Protein AF-A0A534QED9-F1 (afdb_monomer_lite)

Sequence (321 aa):
MNHVGSAFDDAFYSHPDKDLRQVLGLPVTDPWSRTYCGNGALAACRATLWHAMDQAAADLEAEFGDPSVANWKRVPADDEIQHSAVGVTTVPAIDWINRPTFQQVVQIPAVDHYKCYKAVGTSGFTRRPATLVDQFGTTFSIVVKPDALCNAVDKNGEGIGDPTAHLECYVITQASSKLRQPAAISNQFGTATSLVMGPRRLCVPSQRDGVPSALNLDHYLCHREARPTPRFLRRAVTLADDYESKTTLVLRPDSLCAPVNEDGGGIKDPTTHLQCYRIRQVGGQTRFAPRSATTTNLFGSGSLAVRAPRTLCVPSTKTLP

pLDDT: mean 90.89, std 11.16, range [36.75, 98.69]

Secondary structure (DSSP, 8-state):
-----GGGTSGGGHHHHHHHHHHTT---SS--SS--GGGG-HHHHHHHHHHHHHHHHHHHHHHHT-S-GGG----GGGT-BPPPPSSS-----B----S-S-------PPPPPEEEEEEEEEES---EEEEEEETTEEEEEEEEEEEEEEEE-EESS---S-TT-EEEEEEEE-S----EEEEEEEETTEEEEEEEEEEEEEEEE-EETTB--SS-PPEEEEEEE---BSPPPPEEEEEE-SS-EEEEEEEEEEEEEEEEEETT---S-SS-EEEEEEEEEPTTSPPPPPEEEEEEETTEEEEEEEEEEEEEEEEEEEE--

Structure (mmCIF, N/CA/C/O backbone):
data_AF-A0A534QED9-F1
#
_entry.id   AF-A0A534QED9-F1
#
loop_
_atom_site.group_PDB
_atom_site.id
_atom_site.type_symbol
_atom_site.label_atom_id
_atom_site.label_alt_id
_atom_site.label_comp_id
_atom_site.label_asym_id
_atom_site.label_entity_id
_atom_site.label_seq_id
_atom_site.pdbx_PDB_ins_code
_atom_site.Cartn_x
_atom_site.Cartn_y
_atom_site.Cartn_z
_atom_site.occupancy
_atom_site.B_iso_or_equiv
_atom_site.auth_seq_id
_atom_site.auth_comp_id
_atom_site.auth_asym_id
_atom_site.auth_atom_id
_atom_site.pdbx_PDB_model_num
ATOM 1 N N . MET A 1 1 ? -9.829 8.116 27.999 1.00 38.91 1 MET A N 1
ATOM 2 C CA . MET A 1 1 ? -11.132 8.720 27.659 1.00 38.91 1 MET A CA 1
ATOM 3 C C . MET A 1 1 ? -11.986 7.601 27.107 1.00 38.91 1 MET A C 1
ATOM 5 O O . MET A 1 1 ? -11.718 7.140 26.006 1.00 38.91 1 MET A O 1
ATOM 9 N N . ASN A 1 2 ? -12.884 7.060 27.927 1.00 36.75 2 ASN A N 1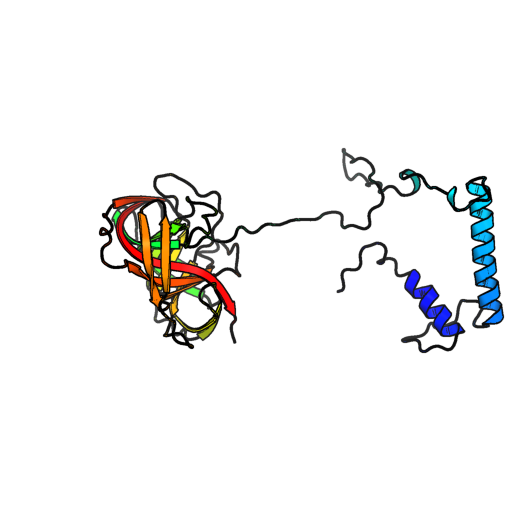
ATOM 10 C CA . ASN A 1 2 ? -13.761 5.976 27.501 1.00 36.75 2 ASN A CA 1
ATOM 11 C C . ASN A 1 2 ? -14.920 6.600 26.731 1.00 36.75 2 ASN A 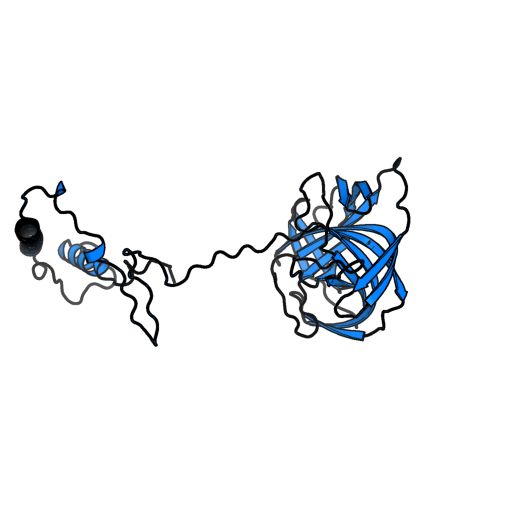C 1
ATOM 13 O O . ASN A 1 2 ? -15.609 7.458 27.270 1.00 36.75 2 ASN A O 1
ATOM 17 N N . HIS A 1 3 ? -15.093 6.189 25.476 1.00 41.91 3 HIS A N 1
ATOM 18 C CA . HIS A 1 3 ? -16.276 6.505 24.688 1.00 41.91 3 HIS A CA 1
ATOM 19 C C . HIS A 1 3 ? -17.481 5.806 25.320 1.00 41.91 3 HIS A C 1
ATOM 21 O O . HIS A 1 3 ? -17.732 4.631 25.061 1.00 41.91 3 HIS A O 1
ATOM 27 N N . VAL A 1 4 ? -18.204 6.524 26.171 1.00 45.66 4 VAL A N 1
ATOM 28 C CA . VAL A 1 4 ? -19.574 6.179 26.543 1.00 45.66 4 VAL A CA 1
ATOM 29 C C . VAL A 1 4 ? -20.469 7.073 25.677 1.00 45.66 4 VAL A C 1
ATOM 31 O O . VAL A 1 4 ? -20.122 8.224 25.437 1.00 45.66 4 VAL A O 1
ATOM 34 N N . GLY A 1 5 ? -21.531 6.532 25.076 1.00 45.28 5 GLY A N 1
ATOM 35 C CA . GLY A 1 5 ? -22.407 7.327 24.202 1.00 45.28 5 GLY A CA 1
ATOM 36 C C . GLY A 1 5 ? -23.116 8.442 24.979 1.00 45.28 5 GLY A C 1
ATOM 37 O O . GLY A 1 5 ? -23.430 8.237 26.147 1.00 45.28 5 GLY A O 1
ATOM 38 N N . SER A 1 6 ? -23.426 9.559 24.314 1.00 51.47 6 SER A N 1
ATOM 39 C CA . SER A 1 6 ? -24.071 10.781 24.835 1.00 51.47 6 SER A CA 1
ATOM 40 C C . SER A 1 6 ? -25.189 10.601 25.875 1.00 51.47 6 SER A C 1
ATOM 42 O O . SER A 1 6 ? -25.260 11.391 26.811 1.00 51.47 6 SER A O 1
ATOM 44 N N . ALA A 1 7 ? -26.001 9.539 25.819 1.00 49.00 7 ALA A N 1
ATOM 45 C CA . ALA A 1 7 ? -26.990 9.238 26.872 1.00 49.00 7 ALA A CA 1
ATOM 46 C C . ALA A 1 7 ? -26.387 8.939 28.268 1.00 49.00 7 ALA A C 1
ATOM 48 O O . ALA A 1 7 ? -27.128 8.792 29.238 1.00 49.00 7 ALA A O 1
ATOM 49 N N . PHE A 1 8 ? -25.061 8.828 28.374 1.00 49.31 8 PHE A N 1
ATOM 50 C CA . PHE A 1 8 ? -24.309 8.686 29.622 1.00 49.31 8 PHE A CA 1
ATOM 51 C C . PHE A 1 8 ? -23.398 9.889 29.923 1.00 49.31 8 PHE A C 1
ATOM 53 O O . PHE A 1 8 ? -22.707 9.868 30.942 1.00 49.31 8 PHE A O 1
ATOM 60 N N . ASP A 1 9 ? -23.377 10.914 29.061 1.00 49.19 9 ASP A N 1
ATOM 61 C CA . ASP A 1 9 ? -22.581 12.130 29.283 1.00 49.19 9 ASP A CA 1
ATOM 62 C C . ASP A 1 9 ? -23.222 13.024 30.352 1.00 49.19 9 ASP A C 1
ATOM 64 O O . ASP A 1 9 ? -22.512 13.616 31.169 1.00 49.19 9 ASP A O 1
ATOM 68 N N . ASP A 1 10 ? -24.557 13.042 30.432 1.00 53.78 10 ASP A N 1
ATOM 69 C CA . ASP A 1 10 ? -25.239 13.549 31.616 1.00 53.78 10 ASP A CA 1
ATOM 70 C C . ASP A 1 10 ? -25.112 12.506 32.722 1.00 53.78 10 ASP A C 1
ATOM 72 O O . ASP A 1 10 ? -25.867 11.538 32.832 1.00 53.78 10 ASP A O 1
ATOM 76 N N . ALA A 1 11 ? -24.098 12.721 33.557 1.00 55.78 11 ALA A N 1
ATOM 77 C CA . ALA A 1 11 ? -23.665 11.892 34.674 1.00 55.78 11 ALA A CA 1
ATOM 78 C C . ALA A 1 11 ? -24.747 11.621 35.743 1.00 55.78 11 ALA A C 1
ATOM 80 O O . ALA A 1 11 ? -24.426 11.117 36.824 1.00 55.78 11 ALA A O 1
ATOM 81 N N . PHE A 1 12 ? -26.017 11.947 35.494 1.00 62.41 12 PHE A N 1
ATOM 82 C CA . PHE A 1 12 ? -27.088 11.937 36.475 1.00 62.41 12 PHE A CA 1
ATOM 83 C C . PHE A 1 12 ? -27.229 10.578 37.155 1.00 62.41 12 PHE A C 1
ATOM 85 O O . PHE A 1 12 ? -27.196 10.554 38.373 1.00 62.41 12 PHE A O 1
ATOM 92 N N . TYR A 1 13 ? -27.222 9.449 36.437 1.00 69.56 13 TYR A N 1
ATOM 93 C CA . TYR A 1 13 ? -27.389 8.108 37.034 1.00 69.56 13 TYR A CA 1
ATOM 94 C C . TYR A 1 13 ? -26.341 7.740 38.094 1.00 69.56 13 TYR A C 1
ATOM 96 O O . TYR A 1 13 ? -26.637 7.010 39.041 1.00 69.56 13 TYR A O 1
ATOM 104 N N . SER A 1 14 ? -25.123 8.275 37.972 1.00 76.94 14 SER A N 1
ATOM 105 C CA . SER A 1 14 ? -24.065 8.045 38.960 1.00 76.94 14 SER A CA 1
ATOM 106 C C . SER A 1 14 ? -24.331 8.753 40.297 1.00 76.94 14 SER A C 1
ATOM 108 O O . SER A 1 14 ? -23.818 8.321 41.330 1.00 76.94 14 SER A O 1
ATOM 110 N N . HIS A 1 15 ? -25.159 9.806 40.305 1.00 84.94 15 HIS A N 1
ATOM 111 C CA . HIS A 1 15 ? -25.457 10.586 41.505 1.00 84.94 15 HIS A CA 1
ATOM 112 C C . HIS A 1 15 ? -26.405 9.841 42.461 1.00 84.94 15 HIS A C 1
ATOM 114 O O . HIS A 1 15 ? -26.013 9.685 43.622 1.00 84.94 15 HIS A O 1
ATOM 120 N N . PRO A 1 16 ? -27.574 9.311 42.022 1.00 88.38 16 PRO A N 1
ATOM 121 C CA . PRO A 1 16 ? -28.420 8.462 42.852 1.00 88.38 16 PRO A CA 1
ATOM 122 C C . PRO A 1 16 ? -27.699 7.212 43.340 1.00 88.38 16 PRO A C 1
ATOM 124 O O . PRO A 1 16 ? -27.775 6.918 44.523 1.00 88.38 16 PRO A O 1
ATOM 127 N N . ASP A 1 17 ? -26.953 6.501 42.487 1.00 89.06 17 ASP A N 1
ATOM 128 C CA . ASP A 1 17 ? -26.219 5.299 42.916 1.00 89.06 17 ASP A CA 1
ATOM 129 C C . ASP A 1 17 ? -25.256 5.606 44.074 1.00 89.06 17 ASP A C 1
ATOM 131 O O . ASP A 1 17 ? -25.267 4.940 45.112 1.00 89.06 17 ASP A O 1
ATOM 135 N N . LYS A 1 18 ? -24.449 6.659 43.921 1.00 90.88 18 LYS A N 1
ATOM 136 C CA . LYS A 1 18 ? -23.482 7.073 44.936 1.00 90.88 18 LYS A CA 1
ATOM 137 C C . LYS A 1 18 ? -24.156 7.496 46.240 1.00 90.88 18 LYS A C 1
ATOM 139 O O . LYS A 1 18 ? -23.695 7.115 47.315 1.00 90.88 18 LYS A O 1
ATOM 144 N N . ASP A 1 19 ? -25.245 8.253 46.148 1.00 93.12 19 ASP A N 1
ATOM 145 C CA . ASP A 1 19 ? -26.001 8.711 47.313 1.00 93.12 19 ASP A CA 1
ATOM 146 C C . ASP A 1 19 ? -26.711 7.555 48.040 1.00 93.12 19 ASP A C 1
ATOM 148 O O . ASP A 1 19 ? -26.635 7.447 49.263 1.00 93.12 19 ASP A O 1
ATOM 152 N N . LEU A 1 20 ? -27.304 6.615 47.299 1.00 94.00 20 LEU A N 1
ATOM 153 C CA . LEU A 1 20 ? -27.930 5.418 47.861 1.00 94.00 20 LEU A CA 1
ATOM 154 C C . LEU A 1 20 ? -26.907 4.519 48.553 1.00 94.00 20 LEU A C 1
ATOM 156 O O . LEU A 1 20 ? -27.160 4.047 49.662 1.00 94.00 20 LEU A O 1
ATOM 160 N N . ARG A 1 21 ? -25.724 4.324 47.958 1.00 94.50 21 ARG A N 1
ATOM 161 C CA . ARG A 1 21 ? -24.619 3.612 48.617 1.00 94.50 21 ARG A CA 1
ATOM 162 C C . ARG A 1 21 ? -24.199 4.297 49.917 1.00 94.50 21 ARG A C 1
ATOM 164 O O . ARG A 1 21 ? -23.966 3.603 50.905 1.00 94.50 21 ARG A O 1
ATOM 171 N N . GLN A 1 22 ? -24.173 5.630 49.942 1.00 94.12 22 GLN A N 1
ATOM 172 C CA . GLN A 1 22 ? -23.862 6.411 51.140 1.00 94.12 22 GLN A CA 1
ATOM 173 C C . GLN A 1 22 ? -24.930 6.242 52.240 1.00 94.12 22 GLN A C 1
ATOM 175 O O . GLN A 1 22 ? -24.564 6.033 53.395 1.00 94.12 22 GLN A O 1
ATOM 180 N N . VAL A 1 23 ? -26.231 6.238 51.907 1.00 96.25 23 VAL A N 1
ATOM 181 C CA . VAL A 1 23 ? -27.318 5.931 52.870 1.00 96.25 23 VAL A CA 1
ATOM 182 C C . VAL A 1 23 ? -27.240 4.489 53.386 1.00 96.25 23 VAL A C 1
ATOM 184 O O . VAL A 1 23 ? -27.531 4.225 54.551 1.00 96.25 23 VAL A O 1
ATOM 187 N N . LEU A 1 24 ? -26.860 3.542 52.526 1.00 95.81 24 LEU A N 1
ATOM 188 C CA . LEU A 1 24 ? -26.755 2.119 52.861 1.00 95.81 24 LEU A CA 1
ATOM 189 C C . LEU A 1 24 ? -25.493 1.773 53.670 1.00 95.81 24 LEU A C 1
ATOM 191 O O . LEU A 1 24 ? -25.332 0.621 54.071 1.00 95.81 24 LEU A O 1
ATOM 195 N N . GLY A 1 25 ? -24.597 2.738 53.903 1.00 93.00 25 GLY A N 1
ATOM 196 C CA . GLY A 1 25 ? -23.322 2.507 54.588 1.00 93.00 25 GLY A CA 1
ATOM 197 C C . GLY A 1 25 ? -22.339 1.659 53.776 1.00 93.00 25 GLY A C 1
ATOM 198 O O . GLY A 1 25 ? -21.435 1.045 54.340 1.00 93.00 25 GLY A O 1
ATOM 199 N N . LEU A 1 26 ? -22.520 1.595 52.456 1.00 95.38 26 LEU A N 1
ATOM 200 C CA . LEU A 1 26 ? -21.611 0.893 51.559 1.00 95.38 26 LEU A CA 1
ATOM 201 C C . LEU A 1 26 ? -20.356 1.745 51.295 1.00 95.38 26 LEU A C 1
ATOM 203 O O . LEU A 1 26 ? -20.413 2.973 51.385 1.00 95.38 26 LEU A O 1
ATOM 207 N N . PRO A 1 27 ? -19.214 1.132 50.930 1.00 93.19 27 PRO A N 1
ATOM 208 C CA . PRO A 1 27 ? -18.021 1.880 50.547 1.00 93.19 27 PRO A CA 1
ATOM 209 C C . PRO A 1 27 ? -18.269 2.800 49.339 1.00 93.19 27 PRO A C 1
ATOM 211 O O . PRO A 1 27 ? -18.763 2.369 48.291 1.00 93.19 27 PRO A O 1
ATOM 214 N N . VAL A 1 28 ? -17.882 4.071 49.471 1.00 91.88 28 VAL A N 1
ATOM 215 C CA . VAL A 1 28 ? -18.006 5.095 48.425 1.00 91.88 28 VAL A CA 1
ATOM 216 C C . VAL A 1 28 ? -16.702 5.884 48.319 1.00 91.88 28 VAL A C 1
ATOM 218 O O . VAL A 1 28 ? -16.259 6.495 49.287 1.00 91.88 28 VAL A O 1
ATOM 221 N N . THR A 1 29 ? -16.097 5.896 47.132 1.00 90.38 29 THR A N 1
ATOM 222 C CA . THR A 1 29 ? -14.963 6.775 46.813 1.00 90.38 29 THR A CA 1
ATOM 223 C C . THR A 1 29 ? -15.446 8.219 46.659 1.00 90.38 29 THR A C 1
ATOM 225 O O . THR A 1 29 ? -16.444 8.465 45.973 1.00 90.38 29 THR A O 1
ATOM 228 N N . ASP A 1 30 ? -14.735 9.155 47.293 1.00 89.75 30 ASP A N 1
ATOM 229 C CA . ASP A 1 30 ? -15.036 10.594 47.320 1.00 89.75 30 ASP A CA 1
ATOM 230 C C . ASP A 1 30 ? -16.503 10.894 47.682 1.00 89.75 30 ASP A C 1
ATOM 232 O O . ASP A 1 30 ? -17.233 11.418 46.841 1.00 89.75 30 ASP A O 1
ATOM 236 N N . PRO A 1 31 ? -16.989 10.514 48.879 1.00 89.62 31 PRO A N 1
ATOM 237 C CA . PRO A 1 31 ? -18.403 10.627 49.240 1.00 89.62 31 PRO A CA 1
ATOM 238 C C . PRO A 1 31 ? -18.931 12.058 49.095 1.00 89.62 31 PRO A C 1
ATOM 240 O O . PRO A 1 31 ? -18.183 13.036 49.164 1.00 89.62 31 PRO A O 1
ATOM 243 N N . TRP A 1 32 ? -20.243 12.187 48.905 1.00 89.62 32 TRP A N 1
ATOM 244 C CA . TRP A 1 32 ? -20.872 13.501 48.854 1.00 89.62 32 TRP A CA 1
ATOM 245 C C . TRP A 1 32 ? -20.723 14.212 50.200 1.00 89.62 32 TRP A C 1
ATOM 247 O O . TRP A 1 32 ? -20.812 13.587 51.258 1.00 89.62 32 TRP A O 1
ATOM 257 N N . SER A 1 33 ? -20.576 15.541 50.166 1.00 92.31 33 SER A N 1
ATOM 258 C CA . SER A 1 33 ? -20.491 16.376 51.377 1.00 92.31 33 SER A CA 1
ATOM 259 C C . SER A 1 33 ? -21.727 16.271 52.278 1.00 92.31 33 SER A C 1
ATOM 261 O O . SER A 1 33 ? -21.663 16.611 53.457 1.00 92.31 33 SER A O 1
ATOM 263 N N . ARG A 1 34 ? -22.846 15.789 51.729 1.00 92.06 34 ARG A N 1
ATOM 264 C CA . ARG A 1 34 ? -24.062 15.419 52.449 1.00 92.06 34 ARG A CA 1
ATOM 265 C C . ARG A 1 34 ? -24.724 14.227 51.773 1.00 92.06 34 ARG A C 1
ATOM 267 O O . ARG A 1 34 ? -24.594 14.065 50.563 1.00 92.06 34 ARG A O 1
ATOM 274 N N . THR A 1 35 ? -25.483 13.462 52.543 1.00 93.12 35 THR A N 1
ATOM 275 C CA . THR A 1 35 ? -26.375 12.435 52.003 1.00 93.12 35 THR A CA 1
ATOM 276 C C . THR A 1 35 ? -27.726 13.069 51.675 1.00 93.12 35 THR A C 1
ATOM 278 O O . THR A 1 35 ? -28.339 13.691 52.544 1.00 93.12 35 THR A O 1
ATOM 281 N N . TYR A 1 36 ? -28.175 12.958 50.429 1.00 93.00 36 TYR A N 1
ATOM 282 C CA . TYR A 1 36 ? -29.351 13.656 49.907 1.00 93.00 36 TYR A CA 1
ATOM 283 C C . TYR A 1 36 ? -30.641 12.865 50.144 1.00 93.00 36 TYR A C 1
ATOM 285 O O . TYR A 1 36 ? -31.636 13.427 50.603 1.00 93.00 36 TYR A O 1
ATOM 293 N N . CYS A 1 37 ? -30.641 11.560 49.887 1.00 94.31 37 CYS A N 1
ATOM 294 C CA . CYS A 1 37 ? -31.822 10.727 50.033 1.00 94.31 37 CYS A CA 1
ATOM 295 C C . CYS A 1 37 ? -32.208 10.594 51.510 1.00 94.31 37 CYS A C 1
ATOM 297 O O . CYS A 1 37 ? -31.420 10.148 52.349 1.00 94.31 37 CYS A O 1
ATOM 299 N N . GLY A 1 38 ? -33.428 11.029 51.844 1.00 94.06 38 GLY A N 1
ATOM 300 C CA . GLY A 1 38 ? -33.952 11.003 53.211 1.00 94.06 3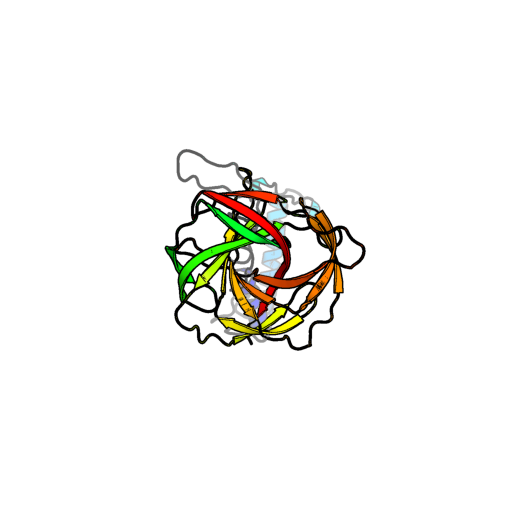8 GLY A CA 1
ATOM 301 C C . GLY A 1 38 ? -33.073 11.709 54.249 1.00 94.06 38 GLY A C 1
ATOM 302 O O . GLY A 1 38 ? -33.121 11.329 55.417 1.00 94.06 38 GLY A O 1
ATOM 303 N N . ASN A 1 39 ? -32.228 12.670 53.841 1.00 93.31 39 ASN A N 1
ATOM 304 C CA . ASN A 1 39 ? -31.203 13.301 54.687 1.00 93.31 39 ASN A CA 1
ATOM 305 C C . ASN A 1 39 ? -30.281 12.288 55.403 1.00 93.31 39 ASN A C 1
ATOM 307 O O . ASN A 1 39 ? -29.872 12.502 56.544 1.00 93.31 39 ASN A O 1
ATOM 311 N N . GLY A 1 40 ? -29.985 11.154 54.759 1.00 93.50 40 GLY A N 1
ATOM 312 C CA . GLY A 1 40 ? -29.148 10.089 55.318 1.00 93.50 40 GLY A CA 1
ATOM 313 C C . GLY A 1 40 ? -29.879 9.075 56.199 1.00 93.50 40 GLY A C 1
ATOM 314 O O . GLY A 1 40 ? -29.283 8.070 56.581 1.00 93.50 40 GLY A O 1
ATOM 315 N N . ALA A 1 41 ? -31.167 9.269 56.495 1.00 96.19 41 ALA A N 1
ATOM 316 C CA . ALA A 1 41 ? -31.957 8.281 57.219 1.00 96.19 41 ALA A CA 1
ATOM 317 C C . ALA A 1 41 ? -32.513 7.225 56.251 1.00 96.19 41 ALA A C 1
ATOM 319 O O . ALA A 1 41 ? -33.374 7.523 55.425 1.00 96.19 41 ALA A O 1
ATOM 320 N N . LEU A 1 42 ? -32.077 5.967 56.387 1.00 95.88 42 LEU A N 1
ATOM 321 C CA . LEU A 1 42 ? -32.472 4.871 55.487 1.00 95.88 42 LEU A CA 1
ATOM 322 C C . LEU A 1 42 ? -33.994 4.695 55.369 1.00 95.88 42 LEU A C 1
ATOM 324 O O . LEU A 1 42 ? -34.511 4.496 54.271 1.00 95.88 42 LEU A O 1
ATOM 328 N N . ALA A 1 43 ? -34.719 4.787 56.487 1.00 96.75 43 ALA A N 1
ATOM 329 C CA . ALA A 1 43 ? -36.176 4.672 56.488 1.00 96.75 43 ALA A CA 1
ATOM 330 C C . ALA A 1 43 ? -36.845 5.820 55.714 1.00 96.75 43 ALA A C 1
ATOM 332 O O . ALA A 1 43 ? -37.748 5.574 54.916 1.00 96.75 43 ALA A O 1
ATOM 333 N N . ALA A 1 44 ? -36.361 7.053 55.898 1.00 96.69 44 ALA A N 1
ATOM 334 C CA . ALA A 1 44 ? -36.857 8.214 55.167 1.00 96.69 44 ALA A CA 1
ATOM 335 C C . ALA A 1 44 ? -36.505 8.122 53.677 1.00 96.69 44 ALA A C 1
ATOM 337 O O . ALA A 1 44 ? -37.369 8.340 52.841 1.00 96.69 44 ALA A O 1
ATOM 338 N N . CYS A 1 45 ? -35.278 7.711 53.342 1.00 96.94 45 CYS A N 1
ATOM 339 C CA . CYS A 1 45 ? -34.836 7.521 51.962 1.00 96.94 45 CYS A CA 1
ATOM 340 C C . CYS A 1 45 ? -35.712 6.495 51.231 1.00 96.94 45 CYS A C 1
ATOM 342 O O . CYS A 1 45 ? -36.211 6.769 50.144 1.00 96.94 45 CYS A O 1
ATOM 344 N N . ARG A 1 46 ? -35.991 5.347 51.864 1.00 96.56 46 ARG A N 1
ATOM 345 C CA . ARG A 1 46 ? -36.909 4.337 51.319 1.00 96.56 46 ARG A CA 1
ATOM 346 C C . ARG A 1 46 ? -38.304 4.910 51.067 1.00 96.56 46 ARG A C 1
ATOM 348 O O . ARG A 1 46 ? -38.862 4.663 50.004 1.00 96.56 46 ARG A O 1
ATOM 355 N N . ALA A 1 47 ? -38.858 5.647 52.029 1.00 96.88 47 ALA A N 1
ATOM 356 C CA . ALA A 1 47 ? -40.174 6.261 51.881 1.00 96.88 47 ALA A CA 1
ATOM 357 C C . ALA A 1 47 ? -40.193 7.288 50.737 1.00 96.88 47 ALA A C 1
ATOM 359 O O . ALA A 1 47 ? -41.121 7.285 49.937 1.00 96.88 47 ALA A O 1
ATOM 360 N N . THR A 1 48 ? -39.149 8.111 50.612 1.00 95.50 48 THR A N 1
ATOM 361 C CA . THR A 1 48 ? -39.009 9.086 49.523 1.00 95.50 48 THR A CA 1
ATOM 362 C C . THR A 1 48 ? -38.924 8.414 48.154 1.00 95.50 48 THR A C 1
ATOM 364 O O . THR A 1 48 ? -39.571 8.879 47.222 1.00 95.50 48 THR A O 1
ATOM 367 N N . LEU A 1 49 ? -38.164 7.322 48.023 1.00 94.62 49 LEU A N 1
ATOM 368 C CA . LEU A 1 49 ? -38.052 6.588 46.758 1.00 94.62 49 LEU A CA 1
ATOM 369 C C . LEU A 1 49 ? -39.391 5.983 46.333 1.00 94.62 49 LEU A C 1
ATOM 371 O O . LEU A 1 49 ? -39.794 6.164 45.189 1.00 94.62 49 LEU A O 1
ATOM 375 N N . TRP A 1 50 ? -40.092 5.311 47.252 1.00 96.75 50 TRP A N 1
ATOM 376 C CA . TRP A 1 50 ? -41.410 4.746 46.951 1.00 96.75 50 TRP A CA 1
ATOM 377 C C . TRP A 1 50 ? -42.425 5.828 46.608 1.00 96.75 50 TRP A C 1
ATOM 379 O O . TRP A 1 50 ? -43.081 5.723 45.583 1.00 96.75 50 TRP A O 1
ATOM 389 N N . HIS A 1 51 ? -42.466 6.916 47.377 1.00 96.44 51 HIS A N 1
ATOM 390 C CA . HIS A 1 51 ? -43.332 8.050 47.068 1.00 96.44 51 HIS A CA 1
ATOM 391 C C . HIS A 1 51 ? -43.044 8.636 45.676 1.00 96.44 51 HIS A C 1
ATOM 393 O O . HIS A 1 51 ? -43.970 8.996 44.959 1.00 96.44 51 HIS A O 1
ATOM 399 N N . ALA A 1 52 ? -41.774 8.743 45.272 1.00 94.56 52 ALA A N 1
ATOM 400 C CA . ALA A 1 52 ? -41.421 9.230 43.939 1.00 94.56 52 ALA A CA 1
ATOM 401 C C . ALA A 1 52 ? -41.888 8.274 42.827 1.00 94.56 52 ALA A C 1
ATOM 403 O O . ALA A 1 52 ? -42.363 8.737 41.794 1.00 94.56 52 ALA A O 1
ATOM 404 N N . MET A 1 53 ? -41.781 6.958 43.041 1.00 94.81 53 MET A N 1
ATOM 405 C CA . MET A 1 53 ? -42.276 5.952 42.094 1.00 94.81 53 MET A CA 1
ATOM 406 C C . MET A 1 53 ? -43.804 5.949 42.003 1.00 94.81 53 MET A C 1
ATOM 408 O O . MET A 1 53 ? -44.336 5.913 40.897 1.00 94.81 53 MET A O 1
ATOM 412 N N . ASP A 1 54 ? -44.496 6.031 43.141 1.00 96.44 54 ASP A N 1
ATOM 413 C CA . ASP A 1 54 ? -45.959 6.084 43.203 1.00 96.44 54 ASP A CA 1
ATOM 414 C C . ASP A 1 54 ? -46.488 7.348 42.519 1.00 96.44 54 ASP A C 1
ATOM 416 O O . ASP A 1 54 ? -47.418 7.278 41.718 1.00 96.44 54 ASP A O 1
ATOM 420 N N . GLN A 1 55 ? -45.853 8.496 42.776 1.00 97.62 55 GLN A N 1
ATOM 421 C CA . GLN A 1 55 ? -46.205 9.751 42.120 1.00 97.62 55 GLN A CA 1
ATOM 422 C C . GLN A 1 55 ? -45.989 9.665 40.606 1.00 97.62 55 GLN A C 1
ATOM 424 O O . GLN A 1 55 ? -46.887 10.014 39.850 1.00 97.62 55 GLN A O 1
ATOM 429 N N . ALA A 1 56 ? -44.842 9.145 40.156 1.00 95.50 56 ALA A N 1
ATOM 430 C CA . ALA A 1 56 ? -44.568 8.989 38.729 1.00 95.50 56 ALA A CA 1
ATOM 431 C C . ALA A 1 56 ? -45.569 8.045 38.044 1.00 95.50 56 ALA A C 1
ATOM 433 O O . ALA A 1 56 ? -45.998 8.315 36.927 1.00 95.50 56 ALA A O 1
ATOM 434 N N . ALA A 1 57 ? -45.963 6.951 38.705 1.00 95.00 57 ALA A N 1
ATOM 435 C CA . ALA A 1 57 ? -46.977 6.041 38.184 1.00 95.00 57 ALA A CA 1
ATOM 436 C C . ALA A 1 57 ? -48.351 6.719 38.080 1.00 95.00 57 ALA A C 1
ATOM 438 O O . ALA A 1 57 ? -49.004 6.587 37.049 1.00 95.00 57 ALA A O 1
ATOM 439 N N . ALA A 1 58 ? -48.759 7.477 39.103 1.00 96.19 58 ALA A N 1
ATOM 440 C CA . ALA A 1 58 ? -50.017 8.220 39.093 1.00 96.19 58 ALA A CA 1
ATOM 441 C C . ALA A 1 58 ? -50.044 9.305 38.003 1.00 96.19 58 ALA A C 1
ATOM 443 O O . ALA A 1 58 ? -51.046 9.452 37.304 1.00 96.19 58 ALA A O 1
ATOM 444 N N . ASP A 1 59 ? -48.936 10.030 37.826 1.00 96.75 59 ASP A N 1
ATOM 445 C CA . ASP A 1 59 ? -48.804 11.061 36.796 1.00 96.75 59 ASP A CA 1
ATOM 446 C C . ASP A 1 59 ? -48.883 10.448 35.388 1.00 96.75 59 ASP A C 1
ATOM 448 O O . ASP A 1 59 ? -49.600 10.964 34.532 1.00 96.75 59 ASP A O 1
ATOM 452 N N . LEU A 1 60 ? -48.207 9.315 35.156 1.00 95.38 60 LEU A N 1
ATOM 453 C CA . LEU A 1 60 ? -48.235 8.612 33.869 1.00 95.38 60 LEU A CA 1
ATOM 454 C C . LEU A 1 60 ? -49.596 7.962 33.588 1.00 95.38 60 LEU A C 1
ATOM 456 O O . LEU A 1 60 ? -50.074 8.026 32.460 1.00 95.38 60 LEU A O 1
ATOM 460 N N . GLU A 1 61 ? -50.254 7.376 34.589 1.00 96.62 61 GLU A N 1
ATOM 461 C CA . GLU A 1 61 ? -51.617 6.853 34.436 1.00 96.62 61 GLU A CA 1
ATOM 462 C C . GLU A 1 61 ? -52.594 7.969 34.039 1.00 96.62 61 GLU A C 1
ATOM 464 O O . GLU A 1 61 ? -53.403 7.785 33.128 1.00 96.62 61 GLU A O 1
ATOM 469 N N . ALA A 1 62 ? -52.484 9.144 34.667 1.00 96.62 62 ALA A N 1
ATOM 470 C CA . ALA A 1 62 ? -53.288 10.311 34.317 1.00 96.62 62 ALA A CA 1
ATOM 471 C C . ALA A 1 62 ? -52.967 10.843 32.910 1.00 96.62 62 ALA A C 1
ATOM 473 O O . ALA A 1 62 ? -53.877 11.231 32.179 1.00 96.62 62 ALA A O 1
ATOM 474 N N . GLU A 1 63 ? -51.691 10.848 32.524 1.00 94.62 63 GLU A N 1
ATOM 475 C CA . GLU A 1 63 ? -51.238 11.306 31.211 1.00 94.62 63 GLU A CA 1
ATOM 476 C C . GLU A 1 63 ? -51.708 10.389 30.074 1.00 94.62 63 GLU A C 1
ATOM 478 O O . GLU A 1 63 ? -52.209 10.870 29.057 1.00 94.62 63 GLU A O 1
ATOM 483 N N . PHE A 1 64 ? -51.568 9.073 30.241 1.00 95.06 64 PHE A N 1
ATOM 484 C CA . PHE A 1 64 ? -51.951 8.088 29.227 1.00 95.06 64 PHE A CA 1
ATOM 485 C C . PHE A 1 64 ? -53.431 7.686 29.300 1.00 95.06 64 PHE A C 1
ATOM 487 O O . PHE A 1 64 ? -53.939 7.075 28.359 1.00 95.06 64 PHE A O 1
ATOM 494 N N . GLY A 1 65 ? -54.131 8.025 30.387 1.00 96.19 65 GLY A N 1
ATOM 495 C CA . GLY A 1 65 ? -55.546 7.712 30.592 1.00 96.19 65 GLY A CA 1
ATOM 496 C C . GLY A 1 65 ? -55.841 6.213 30.708 1.00 96.19 65 GLY A C 1
ATOM 497 O O . GLY A 1 65 ? -56.966 5.791 30.436 1.00 96.19 65 GLY A O 1
ATOM 498 N N . ASP A 1 66 ? -54.841 5.406 31.070 1.00 95.25 66 ASP A N 1
ATOM 499 C CA . ASP A 1 66 ? -54.929 3.946 31.103 1.00 95.25 66 ASP A CA 1
ATOM 500 C C . ASP A 1 66 ? -54.116 3.387 32.286 1.00 95.25 66 ASP A C 1
ATOM 502 O O . ASP A 1 66 ? -52.945 3.740 32.428 1.00 95.25 66 ASP A O 1
ATOM 506 N N . PRO A 1 67 ? -54.681 2.500 33.125 1.00 94.06 67 PRO A N 1
ATOM 507 C CA . PRO A 1 67 ? -53.961 1.897 34.252 1.00 94.06 67 PRO A CA 1
ATOM 508 C C . PRO A 1 67 ? -52.917 0.840 33.837 1.00 94.06 67 PRO A C 1
ATOM 510 O O . PRO A 1 67 ? -52.135 0.365 34.661 1.00 94.06 67 PRO A O 1
ATOM 513 N N . SER A 1 68 ? -52.899 0.407 32.574 1.00 94.69 68 SER A N 1
ATOM 514 C CA . SER A 1 68 ? -51.964 -0.587 32.049 1.00 94.69 68 SER A CA 1
ATOM 515 C C . SER A 1 68 ? -50.686 0.066 31.524 1.00 94.69 68 SER A C 1
ATOM 517 O O . SER A 1 68 ? -50.667 0.669 30.452 1.00 94.69 68 SER A O 1
ATOM 519 N N . VAL A 1 69 ? -49.565 -0.192 32.202 1.00 92.56 69 VAL A N 1
ATOM 520 C CA . VAL A 1 69 ? -48.213 0.240 31.784 1.00 92.56 69 VAL A CA 1
ATOM 521 C C . VAL A 1 69 ? -47.866 -0.208 30.357 1.00 92.56 69 VAL A C 1
ATOM 523 O O . VAL A 1 69 ? -47.111 0.455 29.649 1.00 92.56 69 VAL A O 1
ATOM 526 N N . ALA A 1 70 ? -48.428 -1.329 29.890 1.00 94.12 70 ALA A N 1
ATOM 527 C CA . ALA A 1 70 ? -48.207 -1.806 28.525 1.00 94.12 70 ALA A CA 1
ATOM 528 C C . ALA A 1 70 ? -48.772 -0.852 27.457 1.00 94.12 70 ALA A C 1
ATOM 530 O O . ALA A 1 70 ? -48.298 -0.879 26.319 1.00 94.12 70 ALA A O 1
ATOM 531 N N . ASN A 1 71 ? -49.740 -0.013 27.829 1.00 93.56 71 ASN A N 1
ATOM 532 C CA . ASN A 1 71 ? -50.393 0.959 26.959 1.00 93.56 71 ASN A CA 1
ATOM 533 C C . ASN A 1 71 ? -49.745 2.351 27.041 1.00 93.56 71 ASN A C 1
ATOM 535 O O . ASN A 1 71 ? -50.046 3.207 26.213 1.00 93.56 71 ASN A O 1
ATOM 539 N N . TRP A 1 72 ? -48.805 2.571 27.969 1.00 93.62 72 TRP A N 1
ATOM 540 C CA . TRP A 1 72 ? -48.046 3.819 28.089 1.00 93.62 72 TRP A CA 1
ATOM 541 C C . TRP A 1 72 ? -46.987 3.903 26.983 1.00 93.62 72 TRP A C 1
ATOM 543 O O . TRP A 1 72 ? -45.816 3.559 27.167 1.00 93.62 72 TRP A O 1
ATOM 553 N N . LYS A 1 73 ? -47.419 4.283 25.779 1.00 91.06 73 LYS A N 1
ATOM 554 C CA . LYS A 1 73 ? -46.582 4.359 24.577 1.00 91.06 73 LYS A CA 1
ATOM 555 C C . LYS A 1 73 ? -46.429 5.805 24.129 1.00 91.06 73 LYS A C 1
ATOM 557 O O . LYS A 1 73 ? -47.372 6.402 23.622 1.00 91.06 73 LYS A O 1
ATOM 562 N N . ARG A 1 74 ? -45.216 6.333 24.287 1.00 87.44 74 ARG A N 1
ATOM 563 C CA . ARG A 1 74 ? -44.785 7.587 23.661 1.00 87.44 74 ARG A CA 1
ATOM 564 C C . ARG A 1 74 ? -44.751 7.442 22.144 1.00 87.44 74 ARG A C 1
ATOM 566 O O . ARG A 1 74 ? -44.518 6.343 21.628 1.00 87.44 74 ARG A O 1
ATOM 573 N N . VAL A 1 75 ? -44.973 8.546 21.447 1.00 87.44 75 VAL A N 1
ATOM 574 C CA . VAL A 1 75 ? -44.761 8.621 19.998 1.00 87.44 75 VAL A CA 1
ATOM 575 C C . VAL A 1 75 ? -43.339 9.113 19.725 1.00 87.44 75 VAL A C 1
ATOM 577 O O . VAL A 1 75 ? -42.815 9.866 20.539 1.00 87.44 75 VAL A O 1
ATOM 580 N N . PRO A 1 76 ? -42.706 8.741 18.596 1.00 83.69 76 PRO A N 1
ATOM 581 C CA . PRO A 1 76 ? -41.356 9.218 18.270 1.00 83.69 76 PRO A CA 1
ATOM 582 C C . PRO A 1 76 ? -41.212 10.746 18.341 1.00 83.69 76 PRO A C 1
ATOM 584 O O . PRO A 1 76 ? -40.203 11.257 18.805 1.00 83.69 76 PRO A O 1
ATOM 587 N N . ALA A 1 77 ? -42.267 11.485 17.985 1.00 85.62 77 ALA A N 1
ATOM 588 C CA . ALA A 1 77 ? -42.290 12.945 18.058 1.00 85.62 77 ALA A CA 1
ATOM 589 C C . ALA A 1 77 ? -42.071 13.527 19.473 1.00 85.62 77 ALA A C 1
ATOM 591 O O . ALA A 1 77 ? -41.771 14.714 19.587 1.00 85.62 77 ALA A O 1
ATOM 592 N N . ASP A 1 78 ? -42.211 12.726 20.537 1.00 86.50 78 ASP A N 1
ATOM 593 C CA . ASP A 1 78 ? -41.997 13.167 21.919 1.00 86.50 78 ASP A CA 1
ATOM 594 C C . ASP A 1 78 ? -40.505 13.384 22.248 1.00 86.50 78 ASP A C 1
ATOM 596 O O . ASP A 1 78 ? -40.193 14.140 23.170 1.00 86.50 78 ASP A O 1
ATOM 600 N N . ASP A 1 79 ? -39.579 12.744 21.518 1.00 86.38 79 ASP A N 1
ATOM 601 C CA . ASP A 1 79 ? -38.134 12.778 21.802 1.00 86.38 79 ASP A CA 1
ATOM 602 C C . ASP A 1 79 ? -37.226 12.995 20.574 1.00 86.38 79 ASP A C 1
ATOM 604 O O . ASP A 1 79 ? -35.998 12.919 20.684 1.00 86.38 79 ASP A O 1
ATOM 608 N N . GLU A 1 80 ? -37.809 13.330 19.420 1.00 89.94 80 GLU A N 1
ATOM 609 C CA . GLU A 1 80 ? -37.091 13.616 18.175 1.00 89.94 80 GLU A CA 1
ATOM 610 C C . GLU A 1 80 ? -35.911 14.592 18.347 1.00 89.94 80 GLU A C 1
ATOM 612 O O . GLU A 1 80 ? -35.990 15.643 18.993 1.00 89.94 80 GLU A O 1
ATOM 617 N N . ILE A 1 81 ? -34.809 14.295 17.654 1.00 85.56 81 ILE A N 1
ATOM 618 C CA . ILE A 1 81 ? -33.682 15.216 17.534 1.00 85.56 81 ILE A CA 1
ATOM 619 C C . ILE A 1 81 ? -34.054 16.308 16.532 1.00 85.56 81 ILE A C 1
ATOM 621 O O . ILE A 1 81 ? -34.113 16.090 15.315 1.00 85.56 81 ILE A O 1
ATOM 625 N N . GLN A 1 82 ? -34.245 17.516 17.054 1.00 86.44 82 GLN A N 1
ATOM 626 C CA . GLN A 1 82 ? -34.469 18.717 16.260 1.00 86.44 82 GLN A CA 1
ATOM 627 C C . GLN A 1 82 ? -33.153 19.456 16.019 1.00 86.44 82 GLN A C 1
ATOM 629 O O . GLN A 1 82 ? -32.455 19.871 16.946 1.00 86.44 82 GLN A O 1
ATOM 634 N N . HIS A 1 83 ? -32.808 19.635 14.747 1.00 85.12 83 HIS A N 1
ATOM 635 C CA . HIS A 1 83 ? -31.581 20.313 14.353 1.00 85.12 83 HIS A CA 1
ATOM 636 C C . HIS A 1 83 ? -31.800 21.830 14.316 1.00 85.12 83 HIS A C 1
ATOM 638 O O . HIS A 1 83 ? -32.600 22.333 13.526 1.00 85.12 83 HIS A O 1
ATOM 644 N N . SER A 1 84 ? -31.048 22.576 15.126 1.00 83.69 84 SER A N 1
ATOM 645 C CA . SER A 1 84 ? -31.028 24.040 15.055 1.00 83.69 84 SER A CA 1
ATOM 646 C C . SER A 1 84 ? -30.381 24.503 13.750 1.00 83.69 84 SER A C 1
ATOM 648 O O . SER A 1 84 ? -29.220 24.198 13.472 1.00 83.69 84 SER A O 1
ATOM 650 N N . ALA A 1 85 ? -31.124 25.260 12.946 1.00 77.38 85 ALA A N 1
ATOM 651 C CA . ALA A 1 85 ? -30.633 25.776 11.677 1.00 77.38 85 ALA A CA 1
ATOM 652 C C . ALA A 1 85 ? -29.576 26.867 11.885 1.00 77.38 85 ALA A C 1
ATOM 654 O O . ALA A 1 85 ? -29.821 27.866 12.562 1.00 77.38 85 ALA A O 1
ATOM 655 N N . VAL A 1 86 ? -28.423 26.718 11.236 1.00 67.88 86 VAL A N 1
ATOM 656 C CA . VAL A 1 86 ? -27.436 27.792 11.080 1.00 67.88 86 VAL A CA 1
ATOM 657 C C . VAL A 1 86 ? -27.400 28.158 9.595 1.00 67.88 86 VAL A C 1
ATOM 659 O O . VAL A 1 86 ? -26.609 27.611 8.832 1.00 67.88 86 VAL A O 1
ATOM 662 N N . GLY A 1 87 ? -28.318 29.028 9.156 1.00 69.69 87 GLY A N 1
ATOM 663 C CA . GLY A 1 87 ? -28.442 29.469 7.757 1.00 69.69 87 GLY A CA 1
ATOM 664 C C . GLY A 1 87 ? -29.848 29.305 7.164 1.00 69.69 87 GLY A C 1
ATOM 665 O O . GLY A 1 87 ? -30.835 29.290 7.890 1.00 69.69 87 GLY A O 1
ATOM 666 N N . VAL A 1 88 ? -29.941 29.220 5.829 1.00 70.19 88 VAL A N 1
ATOM 667 C CA . VAL A 1 88 ? -31.216 29.263 5.066 1.00 70.19 88 VAL A CA 1
ATOM 668 C C . VAL A 1 88 ? -31.873 27.879 4.905 1.00 70.19 88 VAL A C 1
ATOM 670 O O . VAL A 1 88 ? -32.983 27.769 4.393 1.00 70.19 88 VAL A O 1
ATOM 673 N N . THR A 1 89 ? -31.211 26.806 5.338 1.00 70.50 89 THR A N 1
ATOM 674 C CA . THR A 1 89 ? -31.661 25.421 5.132 1.00 70.50 89 THR A CA 1
ATOM 675 C C . THR A 1 89 ? -31.659 24.636 6.432 1.00 70.50 89 THR A C 1
ATOM 677 O O . THR A 1 89 ? -30.715 24.732 7.217 1.00 70.50 89 THR A O 1
ATOM 680 N N . THR A 1 90 ? -32.691 23.820 6.621 1.00 79.19 90 THR A N 1
ATOM 681 C CA . THR A 1 90 ? -32.844 22.909 7.758 1.00 79.19 90 THR A CA 1
ATOM 682 C C . THR A 1 90 ? -32.859 21.467 7.257 1.00 79.19 90 THR A C 1
ATOM 684 O O . THR A 1 90 ? -33.058 21.216 6.066 1.00 79.19 90 THR A O 1
ATOM 687 N N . VAL A 1 91 ? -32.630 20.514 8.157 1.00 83.56 91 VAL A N 1
ATOM 688 C CA . VAL A 1 91 ? -32.869 19.089 7.896 1.00 83.56 91 VAL A CA 1
ATOM 689 C C . VAL A 1 91 ? -34.106 18.638 8.678 1.00 83.56 91 VAL A C 1
ATOM 691 O O . VAL A 1 91 ? -34.402 19.245 9.712 1.00 83.56 91 VAL A O 1
ATOM 694 N N . PRO A 1 92 ? -34.842 17.614 8.209 1.00 87.06 92 PRO A N 1
ATOM 695 C CA . PRO A 1 92 ? -35.949 17.042 8.968 1.00 87.06 92 PRO A CA 1
ATOM 696 C C . PRO A 1 92 ? -35.513 16.585 10.364 1.00 87.06 92 PRO A C 1
ATOM 698 O O . PRO A 1 92 ? -34.346 16.246 10.583 1.00 87.06 92 PRO A O 1
ATOM 701 N N . ALA A 1 93 ? -36.465 16.562 11.296 1.00 88.00 93 ALA A N 1
ATOM 702 C CA . ALA A 1 93 ? -36.276 15.879 12.565 1.00 88.00 93 ALA A CA 1
ATOM 703 C C . ALA A 1 93 ? -36.017 14.384 12.323 1.00 88.00 93 ALA A C 1
ATOM 705 O O . ALA A 1 93 ? -36.438 13.820 11.308 1.00 88.00 93 ALA A O 1
ATOM 706 N N . ILE A 1 94 ? -35.274 13.768 13.235 1.00 88.88 94 ILE A N 1
ATOM 707 C CA . ILE A 1 94 ? -34.980 12.336 13.204 1.00 88.88 94 ILE A CA 1
ATOM 708 C C . ILE A 1 94 ? -35.333 11.725 14.554 1.00 88.88 94 ILE A C 1
ATOM 710 O O . ILE A 1 94 ? -35.236 12.409 15.575 1.00 88.88 94 ILE A O 1
ATOM 714 N N . ASP A 1 95 ? -35.668 10.437 14.554 1.00 90.19 95 ASP A N 1
ATOM 715 C CA . ASP A 1 95 ? -35.870 9.666 15.779 1.00 90.19 95 ASP A CA 1
ATOM 716 C C . ASP A 1 95 ? -34.676 9.820 16.728 1.00 90.19 95 ASP A C 1
ATOM 718 O O . ASP A 1 95 ? -33.515 9.908 16.296 1.00 90.19 95 ASP A O 1
ATOM 722 N N . TRP A 1 96 ? -34.957 9.816 18.031 1.00 85.88 96 TRP A N 1
ATOM 723 C CA . TRP A 1 96 ? -33.909 9.884 19.033 1.00 85.88 96 TRP A CA 1
ATOM 724 C C . TRP A 1 96 ? -32.895 8.751 18.857 1.00 85.88 96 TRP A C 1
ATOM 726 O O . TRP A 1 96 ? -33.228 7.562 18.813 1.00 85.88 96 TRP A O 1
ATOM 736 N N . ILE A 1 97 ? -31.616 9.117 18.787 1.00 85.12 97 ILE A N 1
ATOM 737 C CA . ILE A 1 97 ? -30.524 8.157 18.719 1.00 85.12 97 ILE A CA 1
ATOM 738 C C . ILE A 1 97 ? -29.320 8.635 19.523 1.00 85.12 97 ILE A C 1
ATOM 740 O O . ILE A 1 97 ? -28.815 9.742 19.352 1.00 85.12 97 ILE A O 1
ATOM 744 N N . ASN A 1 98 ? -28.787 7.747 20.361 1.00 78.69 98 ASN A N 1
ATOM 745 C CA . ASN A 1 98 ? -27.542 7.988 21.082 1.00 78.69 98 ASN A CA 1
ATOM 746 C C . ASN A 1 98 ? -26.316 7.725 20.184 1.00 78.69 98 ASN A C 1
ATOM 748 O O . ASN A 1 98 ? -25.603 6.730 20.354 1.00 78.69 98 ASN A O 1
ATOM 752 N N . ARG A 1 99 ? -26.102 8.575 19.174 1.00 80.56 99 ARG A N 1
ATOM 753 C CA . ARG A 1 99 ? -24.972 8.476 18.237 1.00 80.56 99 ARG A CA 1
ATOM 754 C C . ARG A 1 99 ? -24.366 9.848 17.921 1.00 80.56 99 ARG A C 1
ATOM 756 O O . ARG A 1 99 ? -25.074 10.848 17.960 1.00 80.56 99 ARG A O 1
ATOM 763 N N . PRO A 1 100 ? -23.062 9.911 17.589 1.00 75.31 100 PRO A N 1
ATOM 764 C CA . PRO A 1 100 ? -22.427 11.167 17.205 1.00 75.31 100 PRO A CA 1
ATOM 765 C C . PRO A 1 100 ? -23.019 11.711 15.898 1.00 75.31 100 PRO A C 1
ATOM 767 O O . PRO A 1 100 ? -23.448 10.939 15.037 1.00 75.31 100 PRO A O 1
ATOM 770 N N . THR A 1 101 ? -22.959 13.037 15.733 1.00 78.62 101 THR A N 1
ATOM 771 C CA . THR A 1 101 ? -23.474 13.783 14.566 1.00 78.62 101 THR A CA 1
ATOM 772 C C . THR A 1 101 ? -22.934 13.267 13.231 1.00 78.62 101 THR A C 1
ATOM 774 O O . THR A 1 101 ? -23.612 13.338 12.211 1.00 78.62 101 THR A O 1
ATOM 777 N N . PHE A 1 102 ? -21.716 12.723 13.227 1.00 77.00 102 PHE A N 1
ATOM 778 C CA . PHE A 1 102 ? -21.092 12.111 12.063 1.00 77.00 102 PHE A CA 1
ATOM 779 C C . PHE A 1 102 ? -20.499 10.751 12.429 1.00 77.00 102 PHE A C 1
ATOM 781 O O . PHE A 1 102 ? -19.889 10.581 13.485 1.00 77.00 102 PHE A O 1
ATOM 788 N N . GLN A 1 103 ? -20.651 9.793 11.517 1.00 81.81 103 GLN A N 1
ATOM 789 C CA . GLN A 1 103 ? -19.990 8.494 11.553 1.00 81.81 103 GLN A CA 1
ATOM 790 C C . GLN A 1 103 ? -19.331 8.262 10.197 1.00 81.81 103 GLN A C 1
ATOM 792 O O . GLN A 1 103 ? -19.982 8.392 9.161 1.00 81.81 103 GLN A O 1
ATOM 797 N N . GLN A 1 104 ? -18.053 7.888 10.205 1.00 84.94 104 GLN A N 1
ATOM 798 C CA . GLN A 1 104 ? -17.334 7.485 9.002 1.00 84.94 104 GLN A CA 1
ATOM 799 C C . GLN A 1 104 ? -17.065 5.991 9.035 1.00 84.94 104 GLN A C 1
ATOM 801 O O . GLN A 1 104 ? -16.519 5.478 10.010 1.00 84.94 104 GLN A O 1
ATOM 806 N N . VAL A 1 105 ? -17.362 5.314 7.930 1.00 79.75 105 VAL A N 1
ATOM 807 C CA . VAL A 1 105 ? -16.794 3.998 7.642 1.00 79.75 105 VAL A CA 1
ATOM 808 C C . VAL A 1 105 ? -15.735 4.207 6.570 1.00 79.75 105 VAL A C 1
ATOM 810 O O . VAL A 1 105 ? -16.052 4.577 5.442 1.00 79.75 105 VAL A O 1
ATOM 813 N N . VAL A 1 106 ? -14.468 4.028 6.942 1.00 69.62 106 VAL A N 1
ATOM 814 C CA . VAL A 1 106 ? -13.337 4.113 6.013 1.00 69.62 106 VAL A CA 1
ATOM 815 C C . VAL A 1 106 ? -12.871 2.702 5.700 1.00 69.62 106 VAL A C 1
ATOM 817 O O . VAL A 1 106 ? -12.458 1.971 6.597 1.00 69.62 106 VAL A O 1
ATOM 820 N N . GLN A 1 107 ? -12.909 2.332 4.422 1.00 57.91 107 GLN A N 1
ATOM 821 C CA . GLN A 1 107 ? -12.226 1.146 3.923 1.00 57.91 107 GLN A CA 1
ATOM 822 C C . GLN A 1 107 ? -10.907 1.584 3.291 1.00 57.91 107 GLN A C 1
ATOM 824 O O . GLN A 1 107 ? -10.900 2.307 2.297 1.00 57.91 107 GLN A O 1
ATOM 829 N N . ILE A 1 108 ? -9.794 1.132 3.863 1.00 60.16 108 ILE A N 1
ATOM 830 C CA . ILE A 1 108 ? -8.479 1.249 3.232 1.00 60.16 108 ILE A CA 1
ATOM 831 C C . ILE A 1 108 ? -8.307 -0.015 2.378 1.00 60.16 108 ILE A C 1
ATOM 833 O O . ILE A 1 108 ? -8.323 -1.113 2.943 1.00 60.16 108 ILE A O 1
ATOM 837 N N . PRO A 1 109 ? -8.237 0.084 1.036 1.00 61.69 109 PRO A N 1
ATOM 838 C CA . PRO A 1 109 ? -8.087 -1.091 0.188 1.00 61.69 109 PRO A CA 1
ATOM 839 C C . PRO A 1 109 ? -6.786 -1.816 0.538 1.00 61.69 109 PRO A C 1
ATOM 841 O O . PRO A 1 109 ? -5.740 -1.187 0.704 1.00 61.69 109 PRO A O 1
ATOM 844 N N . ALA A 1 110 ? -6.859 -3.142 0.661 1.00 71.06 110 ALA A N 1
ATOM 845 C CA . ALA A 1 110 ? -5.673 -3.960 0.851 1.00 71.06 110 ALA A CA 1
ATOM 846 C C . ALA A 1 110 ? -4.728 -3.740 -0.337 1.00 71.06 110 ALA A C 1
ATOM 848 O O . ALA A 1 110 ? -5.141 -3.829 -1.492 1.00 71.06 110 ALA A O 1
ATOM 849 N N . VAL A 1 111 ? -3.466 -3.430 -0.048 1.00 84.69 111 VAL A N 1
ATOM 850 C CA . VAL A 1 111 ? -2.434 -3.320 -1.080 1.00 84.69 111 VAL A CA 1
ATOM 851 C C . VAL A 1 111 ? -2.257 -4.692 -1.735 1.00 84.69 111 VAL A C 1
ATOM 853 O O . VAL A 1 111 ? -2.150 -5.697 -1.036 1.00 84.69 111 VAL A O 1
ATOM 856 N N . ASP A 1 112 ? -2.214 -4.742 -3.064 1.00 91.75 112 ASP A N 1
ATOM 857 C CA . ASP A 1 112 ? -2.021 -5.992 -3.799 1.00 91.75 112 ASP A CA 1
ATOM 858 C C . ASP A 1 112 ? -0.636 -6.622 -3.559 1.00 91.75 112 ASP A C 1
ATOM 860 O O . ASP A 1 112 ? 0.342 -5.978 -3.159 1.00 91.75 112 ASP A O 1
ATOM 864 N N . HIS A 1 113 ? -0.522 -7.916 -3.860 1.00 96.44 113 HIS A N 1
ATOM 865 C CA . HIS A 1 113 ? 0.783 -8.513 -4.123 1.00 96.44 113 HIS A CA 1
ATOM 866 C C . HIS A 1 113 ? 1.360 -7.926 -5.410 1.00 96.44 113 HIS A C 1
ATOM 868 O O . HIS A 1 113 ? 0.634 -7.711 -6.374 1.00 96.44 113 HIS A O 1
ATOM 874 N N . TYR A 1 114 ? 2.682 -7.772 -5.481 1.00 98.12 114 TYR A N 1
ATOM 875 C CA . TYR A 1 114 ? 3.353 -7.301 -6.689 1.00 98.12 114 TYR A CA 1
ATOM 876 C C . TYR A 1 114 ? 4.388 -8.288 -7.207 1.00 98.12 114 TYR A C 1
ATOM 878 O O . TYR A 1 114 ? 5.342 -8.644 -6.508 1.00 98.12 114 TYR A O 1
ATOM 886 N N . LYS A 1 115 ? 4.281 -8.665 -8.480 1.00 98.50 115 LYS A N 1
ATOM 887 C CA . LYS A 1 115 ? 5.354 -9.348 -9.203 1.00 98.50 115 LYS A CA 1
ATOM 888 C C . LYS A 1 115 ? 6.178 -8.314 -9.954 1.00 98.50 115 LYS A C 1
ATOM 890 O O . LYS A 1 115 ? 5.719 -7.672 -10.891 1.00 98.50 115 LYS A O 1
ATOM 895 N N . CYS A 1 116 ? 7.429 -8.161 -9.536 1.00 98.56 116 CYS A N 1
ATOM 896 C CA . CYS A 1 116 ? 8.346 -7.186 -10.107 1.00 98.56 116 CYS A CA 1
ATOM 897 C C . CYS A 1 116 ? 9.270 -7.819 -11.139 1.00 98.56 116 CYS A C 1
ATOM 899 O O . CYS A 1 116 ? 10.042 -8.745 -10.849 1.00 98.56 116 CYS A O 1
ATOM 901 N N . TYR A 1 117 ? 9.246 -7.246 -12.332 1.00 98.56 117 TYR A N 1
ATOM 902 C CA . TYR A 1 117 ? 10.065 -7.615 -13.469 1.00 98.56 117 TYR A CA 1
ATOM 903 C C . TYR A 1 117 ? 11.240 -6.660 -13.610 1.00 98.56 117 TYR A C 1
ATOM 905 O O . TYR A 1 117 ? 11.109 -5.455 -13.421 1.00 98.56 117 TYR A O 1
ATOM 913 N N . LYS A 1 118 ? 12.405 -7.181 -14.001 1.00 98.19 118 LYS A N 1
ATOM 914 C CA . LYS A 1 118 ? 13.532 -6.355 -14.420 1.00 98.19 118 LYS A CA 1
ATOM 915 C C . LYS A 1 118 ? 13.077 -5.477 -15.579 1.00 98.19 118 LYS A C 1
ATOM 917 O O . LYS A 1 118 ? 12.795 -6.008 -16.650 1.00 98.19 118 LYS A O 1
ATOM 922 N N . ALA A 1 119 ? 13.091 -4.170 -15.372 1.00 97.38 119 ALA A N 1
ATOM 923 C CA . ALA A 1 119 ? 12.871 -3.183 -16.409 1.00 97.38 119 ALA A CA 1
ATOM 924 C C . ALA A 1 119 ? 14.159 -2.384 -16.631 1.00 97.38 119 ALA A C 1
ATOM 926 O O . ALA A 1 119 ? 14.974 -2.195 -15.718 1.00 97.38 119 ALA A O 1
ATOM 927 N N . VAL A 1 120 ? 14.380 -1.975 -17.873 1.00 96.69 120 VAL A N 1
ATOM 928 C CA . VAL A 1 120 ? 15.463 -1.069 -18.254 1.00 96.69 120 VAL A CA 1
ATOM 929 C C . VAL A 1 120 ? 14.832 0.079 -19.019 1.00 96.69 120 VAL A C 1
ATOM 931 O O . VAL A 1 120 ? 14.173 -0.170 -20.025 1.00 96.69 120 VAL A O 1
ATOM 934 N N . GLY A 1 121 ? 15.035 1.307 -18.543 1.00 93.69 121 GLY A N 1
ATOM 935 C CA . GLY A 1 121 ? 14.592 2.499 -19.260 1.00 93.69 121 GLY A CA 1
ATOM 936 C C . GLY A 1 121 ? 15.300 2.625 -20.603 1.00 93.69 121 GLY A C 1
ATOM 937 O O . GLY A 1 121 ? 16.524 2.496 -20.669 1.00 93.69 121 GLY A O 1
ATOM 938 N N . THR A 1 122 ? 14.530 2.851 -21.662 1.00 87.69 122 THR A N 1
ATOM 939 C CA . THR A 1 122 ? 15.034 3.098 -23.021 1.00 87.69 122 THR A CA 1
ATOM 940 C C . THR A 1 122 ? 15.016 4.583 -23.376 1.00 87.69 122 THR A C 1
ATOM 942 O O . THR A 1 122 ? 15.793 5.010 -24.223 1.00 87.69 122 THR A O 1
ATOM 945 N N . SER A 1 123 ? 14.175 5.377 -22.712 1.00 87.56 123 SER A N 1
ATOM 946 C CA . SER A 1 123 ? 14.089 6.836 -22.835 1.00 87.56 123 SER A CA 1
ATOM 947 C C . SER A 1 123 ? 13.262 7.418 -21.677 1.00 87.56 123 SER A C 1
ATOM 949 O O . SER A 1 123 ? 12.562 6.681 -20.980 1.00 87.56 123 SER A O 1
ATOM 951 N N . GLY A 1 124 ? 13.338 8.738 -21.478 1.00 81.88 124 GLY A N 1
ATOM 952 C CA . GLY A 1 124 ? 12.360 9.482 -20.671 1.00 81.88 124 GLY A CA 1
ATOM 953 C C . GLY A 1 124 ? 12.670 9.668 -19.183 1.00 81.88 124 GLY A C 1
ATOM 954 O O . GLY A 1 124 ? 11.875 10.292 -18.496 1.00 81.88 124 GLY A O 1
ATOM 955 N N . PHE A 1 125 ? 13.816 9.201 -18.670 1.00 93.50 125 PHE A N 1
ATOM 956 C CA . PHE A 1 125 ? 14.204 9.460 -17.276 1.00 93.50 125 PHE A CA 1
ATOM 957 C C . PHE A 1 125 ? 15.520 10.232 -17.166 1.00 93.50 125 PHE A C 1
ATOM 959 O O . PHE A 1 125 ? 16.555 9.794 -17.676 1.00 93.50 125 PHE A O 1
ATOM 966 N N . THR A 1 126 ? 15.491 11.327 -16.408 1.00 94.50 126 THR A N 1
ATOM 967 C CA . THR A 1 126 ? 16.669 12.119 -16.042 1.00 94.50 126 THR A CA 1
ATOM 968 C C . THR A 1 126 ? 16.917 12.003 -14.546 1.00 94.50 126 THR A C 1
ATOM 970 O O . THR A 1 126 ? 15.987 12.048 -13.742 1.00 94.50 126 THR A O 1
ATOM 973 N N . ARG A 1 127 ? 18.191 11.867 -14.161 1.00 96.00 127 ARG A N 1
ATOM 974 C CA . ARG A 1 127 ? 18.582 11.787 -12.749 1.00 96.00 127 ARG A CA 1
ATOM 975 C C . ARG A 1 127 ? 18.130 13.036 -12.002 1.00 96.00 127 ARG A C 1
ATOM 977 O O . ARG A 1 127 ? 18.391 14.143 -12.464 1.00 96.00 127 ARG A O 1
ATOM 984 N N . ARG A 1 128 ? 17.542 12.855 -10.823 1.00 95.56 128 ARG A N 1
ATOM 985 C CA . ARG A 1 128 ? 17.085 13.964 -9.978 1.00 95.56 128 ARG A CA 1
ATOM 986 C C . ARG A 1 128 ? 17.273 13.667 -8.493 1.00 95.56 128 ARG A C 1
ATOM 988 O O . ARG A 1 128 ? 17.250 12.493 -8.110 1.00 95.56 128 ARG A O 1
ATOM 995 N N . PRO A 1 129 ? 17.500 14.695 -7.663 1.00 96.06 129 PRO A N 1
ATOM 996 C CA . PRO A 1 129 ? 17.449 14.539 -6.219 1.00 96.06 129 PRO A CA 1
ATOM 997 C C . PRO A 1 129 ? 16.004 14.311 -5.754 1.00 96.06 129 PRO A C 1
ATOM 999 O O . PRO A 1 129 ? 15.064 14.738 -6.426 1.00 96.06 129 PRO A O 1
ATOM 1002 N N . ALA A 1 130 ? 15.860 13.649 -4.611 1.00 95.44 130 ALA A N 1
ATOM 1003 C CA . ALA A 1 130 ? 14.615 13.513 -3.868 1.00 95.44 130 ALA A CA 1
ATOM 1004 C C . ALA A 1 130 ? 14.926 13.470 -2.365 1.00 95.44 130 ALA A C 1
ATOM 1006 O O . ALA A 1 130 ? 15.909 12.843 -1.937 1.00 95.44 130 ALA A O 1
ATOM 1007 N N . THR A 1 131 ? 14.084 14.124 -1.572 1.00 95.69 131 THR A N 1
ATOM 1008 C CA . THR A 1 131 ? 14.067 13.981 -0.115 1.00 95.69 131 THR A CA 1
ATOM 1009 C C . THR A 1 131 ? 13.067 12.896 0.237 1.00 95.69 131 THR A C 1
ATOM 1011 O O . THR A 1 131 ? 11.885 13.007 -0.076 1.00 95.69 131 THR A O 1
ATOM 1014 N N . LEU A 1 132 ? 13.552 11.835 0.873 1.00 95.81 132 LEU A N 1
ATOM 1015 C CA . LEU A 1 132 ? 12.775 10.640 1.166 1.00 95.81 132 LEU A CA 1
ATOM 1016 C C . LEU A 1 132 ? 12.680 10.473 2.678 1.00 95.81 132 LEU A C 1
ATOM 1018 O O . LEU A 1 132 ? 13.708 10.326 3.344 1.00 95.81 132 LEU A O 1
ATOM 1022 N N . VAL A 1 133 ? 11.461 10.509 3.207 1.00 96.00 133 VAL A N 1
ATOM 1023 C CA . VAL A 1 133 ? 11.186 10.351 4.638 1.00 96.00 133 VAL A CA 1
ATOM 1024 C C . VAL A 1 133 ? 10.292 9.142 4.835 1.00 96.00 133 VAL A C 1
ATOM 1026 O O . VAL A 1 133 ? 9.136 9.141 4.418 1.00 96.00 133 VAL A O 1
ATOM 1029 N N . ASP A 1 134 ? 10.823 8.118 5.485 1.00 94.56 134 ASP A N 1
ATOM 1030 C CA . ASP A 1 134 ? 10.038 6.986 5.955 1.00 94.56 134 ASP A CA 1
ATOM 1031 C C . ASP A 1 134 ? 10.248 6.781 7.460 1.00 94.56 134 ASP A C 1
ATOM 1033 O O . ASP A 1 134 ? 10.922 7.554 8.146 1.00 94.56 134 ASP A O 1
ATOM 1037 N N . GLN A 1 135 ? 9.671 5.712 7.996 1.00 92.56 135 GLN A N 1
ATOM 1038 C CA . GLN A 1 135 ? 9.803 5.347 9.408 1.00 92.56 135 GLN A CA 1
ATOM 1039 C C . GLN A 1 135 ? 11.246 5.053 9.880 1.00 92.56 135 GLN A C 1
ATOM 1041 O O . GLN A 1 135 ? 11.462 4.879 11.078 1.00 92.56 135 GLN A O 1
ATOM 1046 N N . PHE A 1 136 ? 12.223 4.912 8.976 1.00 92.12 136 PHE A N 1
ATOM 1047 C CA . PHE A 1 136 ? 13.637 4.704 9.307 1.00 92.12 136 PHE A CA 1
ATOM 1048 C C . PHE A 1 136 ? 14.443 6.010 9.277 1.00 92.12 136 PHE A C 1
ATOM 1050 O O . PHE A 1 136 ? 15.625 6.008 9.634 1.00 92.12 136 PHE A O 1
ATOM 1057 N N . GLY A 1 137 ? 13.810 7.119 8.891 1.00 91.50 137 GLY A N 1
ATOM 1058 C CA . GLY A 1 137 ? 14.350 8.468 8.954 1.00 91.50 137 GLY A CA 1
ATOM 1059 C C . GLY A 1 137 ? 14.364 9.178 7.604 1.00 91.50 137 GLY A C 1
ATOM 1060 O O . GLY A 1 137 ? 13.838 8.707 6.597 1.00 91.50 137 GLY A O 1
ATOM 1061 N N . THR A 1 138 ? 14.999 10.345 7.595 1.00 93.06 138 THR A N 1
ATOM 1062 C CA . THR A 1 138 ? 15.145 11.175 6.398 1.00 93.06 138 THR A CA 1
ATOM 1063 C C . THR A 1 138 ? 16.418 10.815 5.644 1.00 93.06 138 THR A C 1
ATOM 1065 O O . THR A 1 138 ? 17.503 10.742 6.225 1.00 93.06 138 THR A O 1
ATOM 1068 N N . THR A 1 139 ? 16.309 10.651 4.328 1.00 92.25 139 THR A N 1
ATOM 1069 C CA . THR A 1 139 ? 17.447 10.445 3.430 1.00 92.25 139 THR A CA 1
ATOM 1070 C C . THR A 1 139 ? 17.373 11.379 2.228 1.00 92.25 139 THR A C 1
ATOM 1072 O O . THR A 1 139 ? 16.328 11.540 1.603 1.00 92.25 139 THR A O 1
ATOM 1075 N N . PHE A 1 140 ? 18.511 11.977 1.875 1.00 93.00 140 PHE A N 1
ATOM 1076 C CA . PHE A 1 140 ? 18.675 12.711 0.622 1.00 93.00 140 PHE A CA 1
ATOM 1077 C C . PHE A 1 140 ? 19.288 11.771 -0.411 1.00 93.00 140 PHE A C 1
ATOM 1079 O O . PHE A 1 140 ? 20.422 11.307 -0.253 1.00 93.00 140 PHE A O 1
ATOM 1086 N N . SER A 1 141 ? 18.522 11.464 -1.454 1.00 95.12 141 SER A N 1
ATOM 1087 C CA . SER A 1 141 ? 18.889 10.474 -2.463 1.00 95.12 141 SER A CA 1
ATOM 1088 C C . SER A 1 141 ? 18.886 11.079 -3.862 1.00 95.12 141 SER A C 1
ATOM 1090 O O . SER A 1 141 ? 18.168 12.027 -4.152 1.00 95.12 141 SER A O 1
ATOM 1092 N N . ILE A 1 142 ? 19.677 10.495 -4.758 1.00 96.62 142 ILE A N 1
ATOM 1093 C CA . ILE A 1 142 ? 19.593 10.732 -6.200 1.00 96.62 142 ILE A CA 1
ATOM 1094 C C . ILE A 1 142 ? 18.870 9.539 -6.815 1.00 96.62 142 ILE A C 1
ATOM 1096 O O . ILE A 1 142 ? 19.376 8.414 -6.750 1.00 96.62 142 ILE A O 1
ATOM 1100 N N . VAL A 1 143 ? 17.725 9.786 -7.445 1.00 97.19 143 VAL A N 1
ATOM 1101 C CA . VAL A 1 143 ? 17.013 8.812 -8.275 1.00 97.19 143 VAL A CA 1
ATOM 1102 C C . VAL A 1 143 ? 17.750 8.699 -9.608 1.00 97.19 143 VAL A C 1
ATOM 1104 O O . VAL A 1 143 ? 18.002 9.696 -10.285 1.00 97.19 143 VAL A O 1
ATOM 1107 N N . VAL A 1 144 ? 18.196 7.489 -9.951 1.00 96.75 144 VAL A N 1
ATOM 1108 C CA . VAL A 1 144 ? 19.221 7.272 -10.983 1.00 96.75 144 VAL A CA 1
ATOM 1109 C C . VAL A 1 144 ? 18.652 6.791 -12.305 1.00 96.75 144 VAL A C 1
ATOM 1111 O O . VAL A 1 144 ? 19.020 7.314 -13.353 1.00 96.75 144 VAL A O 1
ATOM 1114 N N . LYS A 1 145 ? 17.845 5.731 -12.269 1.00 96.31 145 LYS A N 1
ATOM 1115 C CA . LYS A 1 145 ? 17.269 5.100 -13.462 1.00 96.31 145 LYS A CA 1
ATOM 1116 C C . LYS A 1 145 ? 16.201 4.077 -13.083 1.00 96.31 145 LYS A C 1
ATOM 1118 O O . LYS A 1 145 ? 16.307 3.515 -11.987 1.00 96.31 145 LYS A O 1
ATOM 1123 N N . PRO A 1 146 ? 15.281 3.741 -14.001 1.00 97.62 146 PRO A N 1
ATOM 1124 C CA . PRO A 1 146 ? 14.374 2.612 -13.830 1.00 97.62 146 PRO A CA 1
ATOM 1125 C C . PRO A 1 146 ? 15.124 1.302 -13.532 1.00 97.62 146 PRO A C 1
ATOM 1127 O O . PRO A 1 146 ? 16.142 0.975 -14.158 1.00 97.62 146 PRO A O 1
ATOM 1130 N N . ASP A 1 147 ? 14.622 0.542 -12.562 1.00 97.94 147 ASP A N 1
ATOM 1131 C CA . ASP A 1 147 ? 15.119 -0.775 -12.153 1.00 97.94 147 ASP A CA 1
ATOM 1132 C C . ASP A 1 147 ? 14.117 -1.894 -12.427 1.00 97.94 147 ASP A C 1
ATOM 1134 O O . ASP A 1 147 ? 14.521 -2.968 -12.888 1.00 97.94 147 ASP A O 1
ATOM 1138 N N . ALA A 1 148 ? 12.845 -1.679 -12.106 1.00 98.31 148 ALA A N 1
ATOM 1139 C CA . ALA A 1 148 ? 11.817 -2.700 -12.209 1.00 98.31 148 ALA A CA 1
ATOM 1140 C C . ALA A 1 148 ? 10.439 -2.100 -12.481 1.00 98.31 148 ALA A C 1
ATOM 1142 O O . ALA A 1 148 ? 10.153 -0.994 -12.041 1.00 98.31 148 ALA A O 1
ATOM 1143 N N . LEU A 1 149 ? 9.603 -2.874 -13.164 1.00 98.38 149 LEU A N 1
ATOM 1144 C CA . LEU A 1 149 ? 8.172 -2.628 -13.291 1.00 98.38 149 LEU A CA 1
ATOM 1145 C C . LEU A 1 149 ? 7.448 -3.739 -12.534 1.00 98.38 149 LEU A C 1
ATOM 1147 O O . LEU A 1 149 ? 7.731 -4.921 -12.754 1.00 98.38 149 LEU A O 1
ATOM 1151 N N . CYS A 1 150 ? 6.591 -3.357 -11.602 1.00 98.50 150 CYS A N 1
ATOM 1152 C CA . CYS A 1 150 ? 5.876 -4.246 -10.707 1.00 98.50 150 CYS A CA 1
ATOM 1153 C C . CYS A 1 150 ? 4.393 -4.233 -11.047 1.00 98.50 150 CYS A C 1
ATOM 1155 O O . CYS A 1 150 ? 3.750 -3.191 -10.944 1.00 98.50 150 CYS A O 1
ATOM 1157 N N . ASN A 1 151 ? 3.867 -5.398 -11.412 1.00 97.44 151 ASN A N 1
ATOM 1158 C CA . ASN A 1 151 ? 2.451 -5.577 -11.695 1.00 97.44 151 ASN A CA 1
ATOM 1159 C C . ASN A 1 151 ? 1.772 -6.134 -10.446 1.00 97.44 151 ASN A C 1
ATOM 1161 O O . ASN A 1 151 ? 2.365 -6.994 -9.781 1.00 97.44 151 ASN A O 1
ATOM 1165 N N . ALA A 1 152 ? 0.552 -5.683 -10.155 1.00 96.81 152 ALA A N 1
ATOM 1166 C CA . ALA A 1 152 ? -0.328 -6.407 -9.252 1.00 96.81 152 ALA A CA 1
ATOM 1167 C C . ALA A 1 152 ? -0.449 -7.867 -9.727 1.00 96.81 152 ALA A C 1
ATOM 1169 O O . ALA A 1 152 ? -0.514 -8.135 -10.930 1.00 96.81 152 ALA A O 1
ATOM 1170 N N . VAL A 1 153 ? -0.372 -8.817 -8.798 1.00 97.75 153 VAL A N 1
ATOM 1171 C CA . VAL A 1 153 ? -0.287 -10.245 -9.117 1.00 97.75 153 VAL A CA 1
ATOM 1172 C C . VAL A 1 153 ? -1.214 -11.054 -8.229 1.00 97.75 153 VAL A C 1
ATOM 1174 O O . VAL A 1 153 ? -1.197 -10.925 -7.009 1.00 97.75 153 VAL A O 1
ATOM 1177 N N . ASP A 1 154 ? -1.962 -11.963 -8.836 1.00 97.38 154 ASP A N 1
ATOM 1178 C CA . ASP A 1 154 ? -2.669 -12.999 -8.107 1.00 97.38 154 ASP A CA 1
ATOM 1179 C C . ASP A 1 154 ? -1.650 -14.053 -7.668 1.00 97.38 154 ASP A C 1
ATOM 1181 O O . ASP A 1 154 ? -0.947 -14.659 -8.487 1.00 97.38 154 ASP A O 1
ATOM 1185 N N . LYS A 1 155 ? -1.568 -14.287 -6.361 1.00 95.94 155 LYS A N 1
ATOM 1186 C CA . LYS A 1 155 ? -0.799 -15.390 -5.804 1.00 95.94 155 LYS A CA 1
ATOM 1187 C C . LYS A 1 155 ? -1.766 -16.446 -5.268 1.00 95.94 155 LYS A C 1
ATOM 1189 O O . LYS A 1 155 ? -2.395 -16.244 -4.241 1.00 95.94 155 LYS A O 1
ATOM 1194 N N . ASN A 1 156 ? -1.750 -17.624 -5.891 1.00 96.25 156 ASN A N 1
ATOM 1195 C CA . ASN A 1 156 ? -2.549 -18.806 -5.533 1.00 96.25 156 ASN A CA 1
ATOM 1196 C C . ASN A 1 156 ? -4.081 -18.668 -5.679 1.00 96.25 156 ASN A C 1
ATOM 1198 O O . ASN A 1 156 ? -4.804 -19.422 -5.032 1.00 96.25 156 ASN A O 1
ATOM 1202 N N . GLY A 1 157 ? -4.581 -17.790 -6.547 1.00 94.62 157 GLY A N 1
ATOM 1203 C CA . GLY A 1 157 ? -6.022 -17.597 -6.750 1.00 94.62 157 GLY A CA 1
ATOM 1204 C C . GLY A 1 157 ? -6.666 -16.709 -5.684 1.00 94.62 157 GLY A C 1
ATOM 1205 O O . GLY A 1 157 ? -7.854 -16.845 -5.414 1.00 94.62 157 GLY A O 1
ATOM 1206 N N . GLU A 1 158 ? -5.882 -15.843 -5.042 1.00 93.50 158 GLU A N 1
ATOM 1207 C CA . GLU A 1 158 ? -6.360 -14.896 -4.026 1.00 93.50 158 GLU A CA 1
ATOM 1208 C C . GLU A 1 158 ? -7.064 -13.682 -4.653 1.00 93.50 158 GLU A C 1
ATOM 1210 O O . GLU A 1 158 ? -7.719 -12.920 -3.945 1.00 93.50 158 GLU A O 1
ATOM 1215 N N . GLY A 1 159 ? -6.971 -13.528 -5.977 1.00 92.62 159 GLY A N 1
ATOM 1216 C CA . GLY A 1 159 ? -7.480 -12.379 -6.710 1.00 92.62 159 GLY A CA 1
ATOM 1217 C C . GLY A 1 159 ? -6.503 -11.205 -6.736 1.00 92.62 159 GLY A C 1
ATOM 1218 O O . GLY A 1 159 ? -5.422 -11.236 -6.146 1.00 92.62 159 GLY A O 1
ATOM 1219 N N . ILE A 1 160 ? -6.902 -10.170 -7.474 1.00 93.12 160 ILE A N 1
ATOM 1220 C CA . ILE A 1 160 ? -6.211 -8.883 -7.571 1.00 93.12 160 ILE A CA 1
ATOM 1221 C C . ILE A 1 160 ? -7.252 -7.797 -7.298 1.00 93.12 160 ILE A C 1
ATOM 1223 O O . ILE A 1 160 ? -8.311 -7.808 -7.927 1.00 93.12 160 ILE A O 1
ATOM 1227 N N . GLY A 1 161 ? -6.962 -6.888 -6.368 1.00 90.38 161 GLY A N 1
ATOM 1228 C CA . GLY A 1 161 ? -7.827 -5.767 -6.015 1.00 90.38 161 GLY A CA 1
ATOM 1229 C C . GLY A 1 161 ? -7.964 -4.771 -7.163 1.00 90.38 161 GLY A C 1
ATOM 1230 O O . GLY A 1 161 ? -9.078 -4.495 -7.604 1.00 90.38 161 GLY A O 1
ATOM 1231 N N . ASP A 1 162 ? -6.837 -4.276 -7.684 1.00 92.12 162 ASP A N 1
ATOM 1232 C CA . ASP A 1 162 ? -6.802 -3.468 -8.905 1.00 92.12 162 ASP A CA 1
ATOM 1233 C C . ASP A 1 162 ? -5.685 -3.957 -9.852 1.00 92.12 162 ASP A C 1
ATOM 1235 O O . ASP A 1 162 ? -4.505 -3.704 -9.609 1.00 92.12 162 ASP A O 1
ATOM 1239 N N . PRO A 1 163 ? -6.003 -4.623 -10.979 1.00 93.69 163 PRO A N 1
ATOM 1240 C CA . PRO A 1 163 ? -4.989 -5.120 -11.913 1.00 93.69 163 PRO A CA 1
ATOM 1241 C C . PRO A 1 163 ? -4.188 -4.011 -12.611 1.00 93.69 163 PRO A C 1
ATOM 1243 O O . PRO A 1 163 ? -3.165 -4.300 -13.233 1.00 93.69 163 PRO A O 1
ATOM 1246 N N . THR A 1 164 ? -4.630 -2.756 -12.511 1.00 95.44 164 THR A N 1
ATOM 1247 C CA . THR A 1 164 ? -3.944 -1.579 -13.060 1.00 95.44 164 THR A CA 1
ATOM 1248 C C . THR A 1 164 ? -3.050 -0.877 -12.031 1.00 95.44 164 THR A C 1
ATOM 1250 O O . THR A 1 164 ? -2.315 0.052 -12.375 1.00 95.44 164 THR A O 1
ATOM 1253 N N . ALA A 1 165 ? -3.045 -1.347 -10.777 1.00 95.06 165 ALA A N 1
ATOM 1254 C CA . ALA A 1 165 ? -2.106 -0.930 -9.746 1.00 95.06 165 ALA A CA 1
ATOM 1255 C C . ALA A 1 165 ? -0.689 -1.391 -10.113 1.00 95.06 165 ALA A C 1
ATOM 1257 O O . ALA A 1 165 ? -0.303 -2.547 -9.916 1.00 95.06 165 ALA A O 1
ATOM 1258 N N . HIS A 1 166 ? 0.112 -0.487 -10.674 1.00 97.31 166 HIS A N 1
ATOM 1259 C CA . HIS A 1 166 ? 1.505 -0.757 -11.013 1.00 97.31 166 HIS A CA 1
ATOM 1260 C C . HIS A 1 166 ? 2.453 0.144 -10.225 1.00 97.31 166 HIS A C 1
ATOM 1262 O O . HIS A 1 166 ? 2.165 1.313 -9.966 1.00 97.31 166 HIS A O 1
ATOM 1268 N N . LEU A 1 167 ? 3.627 -0.395 -9.892 1.00 98.06 167 LEU A N 1
ATOM 1269 C CA . LEU A 1 167 ? 4.735 0.378 -9.333 1.00 98.06 167 LEU A CA 1
ATOM 1270 C C . LEU A 1 167 ? 5.920 0.352 -10.300 1.00 98.06 167 LEU A C 1
ATOM 1272 O O . LEU A 1 167 ? 6.336 -0.717 -10.754 1.00 98.06 167 LEU A O 1
ATOM 1276 N N . GLU A 1 168 ? 6.527 1.505 -10.562 1.00 98.31 168 GLU A N 1
ATOM 1277 C CA . GLU A 1 168 ? 7.845 1.583 -11.188 1.00 98.31 168 GLU A CA 1
ATOM 1278 C C . GLU A 1 168 ? 8.898 1.838 -10.111 1.00 98.31 168 GLU A C 1
ATOM 1280 O O . GLU A 1 168 ? 8.839 2.811 -9.363 1.00 98.31 168 GLU A O 1
ATOM 1285 N N . CYS A 1 169 ? 9.878 0.943 -10.016 1.00 98.56 169 CYS A N 1
ATOM 1286 C CA . CYS A 1 169 ? 10.981 1.062 -9.077 1.00 98.56 169 CYS A CA 1
ATOM 1287 C C . CYS A 1 169 ? 12.220 1.616 -9.762 1.00 98.56 169 CYS A C 1
ATOM 1289 O O . CYS A 1 169 ? 12.663 1.083 -10.777 1.00 98.56 169 CYS A O 1
ATOM 1291 N N . TYR A 1 170 ? 12.854 2.593 -9.130 1.00 98.44 170 TYR A N 1
ATOM 1292 C CA . TYR A 1 170 ? 14.070 3.256 -9.567 1.00 98.44 170 TYR A CA 1
ATOM 1293 C C . TYR A 1 170 ? 15.242 2.884 -8.667 1.00 98.44 170 TYR A C 1
ATOM 1295 O O . TYR A 1 170 ? 15.099 2.740 -7.454 1.00 98.44 170 TYR A O 1
ATOM 1303 N N . VAL A 1 171 ? 16.433 2.760 -9.251 1.00 97.81 171 VAL A N 1
ATOM 1304 C CA . VAL A 1 171 ? 17.678 2.720 -8.478 1.00 97.81 171 VAL A CA 1
ATOM 1305 C C . VAL A 1 171 ? 17.882 4.082 -7.828 1.00 97.81 171 VAL A C 1
ATOM 1307 O O . VAL A 1 171 ? 17.842 5.096 -8.525 1.00 97.81 171 VAL A O 1
ATOM 1310 N N . ILE A 1 172 ? 18.181 4.096 -6.532 1.00 96.88 172 ILE A N 1
ATOM 1311 C CA . ILE A 1 172 ? 18.607 5.305 -5.824 1.00 96.88 172 ILE A CA 1
ATOM 1312 C C . ILE A 1 172 ? 20.043 5.163 -5.330 1.00 96.88 172 ILE A C 1
ATOM 1314 O O . ILE A 1 172 ? 20.520 4.065 -5.030 1.00 96.88 172 ILE A O 1
ATOM 1318 N N . THR A 1 173 ? 20.736 6.290 -5.243 1.00 94.00 173 THR A N 1
ATOM 1319 C CA . THR A 1 173 ? 22.060 6.395 -4.627 1.00 94.00 173 THR A CA 1
ATOM 1320 C C . THR A 1 173 ? 22.049 7.496 -3.583 1.00 94.00 173 THR A C 1
ATOM 1322 O O . THR A 1 173 ? 21.448 8.539 -3.808 1.00 94.00 173 THR A O 1
ATOM 1325 N N . GLN A 1 174 ? 22.751 7.283 -2.480 1.00 85.25 174 GLN A N 1
ATOM 1326 C CA . GLN A 1 174 ? 22.851 8.213 -1.356 1.00 85.25 174 GLN A CA 1
ATOM 1327 C C . GLN A 1 174 ? 24.254 8.122 -0.748 1.00 85.25 174 GLN A C 1
ATOM 1329 O O . GLN A 1 174 ? 24.963 7.132 -0.973 1.00 85.25 174 GLN A O 1
ATOM 1334 N N . ALA A 1 175 ? 24.637 9.125 0.046 1.00 68.44 175 ALA A N 1
ATOM 1335 C CA . ALA A 1 175 ? 25.785 9.001 0.941 1.00 68.44 175 ALA A CA 1
ATOM 1336 C C . ALA A 1 175 ? 25.581 7.791 1.874 1.00 68.44 175 ALA A C 1
ATOM 1338 O O . ALA A 1 175 ? 24.447 7.414 2.165 1.00 68.44 175 ALA A O 1
ATOM 1339 N N . SER A 1 176 ? 26.666 7.133 2.287 1.00 66.00 176 SER A N 1
ATOM 1340 C CA . SER A 1 176 ? 26.631 5.845 2.994 1.00 66.00 176 SER A CA 1
ATOM 1341 C C . SER A 1 176 ? 25.604 5.810 4.139 1.00 66.00 176 SER A C 1
ATOM 1343 O O . SER A 1 176 ? 25.813 6.360 5.217 1.00 66.00 176 SER A O 1
ATOM 1345 N N . SER A 1 177 ? 24.484 5.113 3.916 1.00 71.81 177 SER A N 1
ATOM 1346 C CA . SER A 1 177 ? 23.470 4.901 4.949 1.00 71.81 177 SER A CA 1
ATOM 1347 C C . SER A 1 177 ? 24.003 3.917 5.991 1.00 71.81 177 SER A C 1
ATOM 1349 O O . SER A 1 177 ? 24.320 2.767 5.674 1.00 71.81 177 SER A O 1
ATOM 1351 N N . LYS A 1 178 ? 24.100 4.368 7.247 1.00 81.31 178 LYS A N 1
ATOM 1352 C CA . LYS A 1 178 ? 24.481 3.531 8.398 1.00 81.31 178 LYS A CA 1
ATOM 1353 C C . LYS A 1 178 ? 23.311 2.722 8.967 1.00 81.31 178 LYS A C 1
ATOM 1355 O O . LYS A 1 178 ? 23.498 2.040 9.972 1.00 81.31 178 LYS A O 1
ATOM 1360 N N . LEU A 1 179 ? 22.128 2.779 8.345 1.00 89.94 179 LEU A N 1
ATOM 1361 C CA . LEU A 1 179 ? 20.945 2.078 8.833 1.00 89.94 179 LEU A CA 1
ATOM 1362 C C . LEU A 1 179 ? 21.235 0.581 8.977 1.00 89.94 179 LEU A C 1
ATOM 1364 O O . LEU A 1 179 ? 21.640 -0.085 8.020 1.00 89.94 179 LEU A O 1
ATOM 1368 N N . ARG A 1 180 ? 21.030 0.084 10.196 1.00 92.69 180 ARG A N 1
ATOM 1369 C CA . ARG A 1 180 ? 21.103 -1.320 10.599 1.00 92.69 180 ARG A CA 1
ATOM 1370 C C . ARG A 1 180 ? 20.154 -1.515 11.773 1.00 92.69 180 ARG A C 1
ATOM 1372 O O . ARG A 1 180 ? 20.573 -1.412 12.920 1.00 92.69 180 ARG A O 1
ATOM 1379 N N . GLN A 1 181 ? 18.889 -1.786 11.481 1.00 92.94 181 GLN A N 1
ATOM 1380 C CA . GLN A 1 181 ? 17.855 -1.903 12.506 1.00 92.94 181 GLN A CA 1
ATOM 1381 C C . GLN A 1 181 ? 17.158 -3.263 12.420 1.00 92.94 181 GLN A C 1
ATOM 1383 O O . GLN A 1 181 ? 16.714 -3.639 11.334 1.00 92.94 181 GLN A O 1
ATOM 1388 N N . PRO A 1 182 ? 17.090 -4.046 13.510 1.00 94.94 182 PRO A N 1
ATOM 1389 C CA . PRO A 1 182 ? 16.291 -5.261 13.520 1.00 94.94 182 PRO A CA 1
ATOM 1390 C C . PRO A 1 182 ? 14.806 -4.901 13.405 1.00 94.94 182 PRO A C 1
ATOM 1392 O O . PRO A 1 182 ? 14.344 -3.936 14.006 1.00 94.94 182 PRO A O 1
ATOM 1395 N N . ALA A 1 183 ? 14.063 -5.678 12.631 1.00 94.75 183 ALA A N 1
ATOM 1396 C CA . ALA A 1 183 ? 12.618 -5.558 12.511 1.00 94.75 183 ALA A CA 1
ATOM 1397 C C . ALA A 1 183 ? 12.003 -6.955 12.483 1.00 94.75 183 ALA A C 1
ATOM 1399 O O . ALA A 1 183 ? 12.488 -7.823 11.749 1.00 94.75 183 ALA A O 1
ATOM 1400 N N . ALA A 1 184 ? 10.948 -7.162 13.269 1.00 96.31 184 ALA A N 1
ATOM 1401 C CA . ALA A 1 184 ? 10.092 -8.329 13.137 1.00 96.31 184 ALA A CA 1
ATOM 1402 C C . ALA A 1 184 ? 9.065 -8.032 12.042 1.00 96.31 184 ALA A C 1
ATOM 1404 O O . ALA A 1 184 ? 8.358 -7.027 12.088 1.00 96.31 184 ALA A O 1
ATOM 1405 N N . ILE A 1 185 ? 9.041 -8.875 11.017 1.00 96.25 185 ILE A N 1
ATOM 1406 C CA . ILE A 1 185 ? 8.221 -8.702 9.822 1.00 96.25 185 ILE A CA 1
ATOM 1407 C C . ILE A 1 185 ? 7.305 -9.912 9.728 1.00 96.25 185 ILE A C 1
ATOM 1409 O O . ILE A 1 185 ? 7.775 -11.050 9.801 1.00 96.25 185 ILE A O 1
ATOM 1413 N N . SER A 1 186 ? 6.008 -9.660 9.593 1.00 95.94 186 SER A N 1
ATOM 1414 C CA . SER A 1 186 ? 4.984 -10.692 9.489 1.00 95.94 186 SER A CA 1
ATOM 1415 C C . SER A 1 186 ? 4.192 -10.522 8.204 1.00 95.94 186 SER A C 1
ATOM 1417 O O . SER A 1 186 ? 3.759 -9.423 7.855 1.00 95.94 186 SER A O 1
ATOM 1419 N N . ASN A 1 187 ? 4.006 -11.632 7.502 1.00 95.19 187 ASN A N 1
ATOM 1420 C CA . ASN A 1 187 ? 3.103 -11.743 6.370 1.00 95.19 187 ASN A CA 1
ATOM 1421 C C . ASN A 1 187 ? 2.648 -13.198 6.212 1.00 95.19 187 ASN A C 1
ATOM 1423 O O . ASN A 1 187 ? 2.963 -14.076 7.014 1.00 95.19 187 ASN A O 1
ATOM 1427 N N . GLN A 1 188 ? 1.937 -13.473 5.128 1.00 92.31 188 GLN A N 1
ATOM 1428 C CA . GLN A 1 188 ? 1.457 -14.802 4.741 1.00 92.31 188 GLN A CA 1
ATOM 1429 C C . GLN A 1 188 ? 2.524 -15.907 4.616 1.00 92.31 188 GLN A C 1
ATOM 1431 O O . GLN A 1 188 ? 2.189 -17.090 4.541 1.00 92.31 188 GLN A O 1
ATOM 1436 N N . PHE A 1 189 ? 3.815 -15.568 4.555 1.00 94.56 189 PHE A N 1
ATOM 1437 C CA . PHE A 1 189 ? 4.886 -16.560 4.574 1.00 94.56 189 PHE A CA 1
ATOM 1438 C C . PHE A 1 189 ? 5.441 -16.838 5.979 1.00 94.56 189 PHE A C 1
ATOM 1440 O O . PHE A 1 189 ? 6.334 -17.678 6.126 1.00 94.56 189 PHE A O 1
ATOM 1447 N N . GLY A 1 190 ? 4.864 -16.209 7.000 1.00 93.56 190 GLY A N 1
ATOM 1448 C CA . GLY A 1 190 ? 5.213 -16.335 8.407 1.00 93.56 190 GLY A CA 1
ATOM 1449 C C . GLY A 1 190 ? 5.905 -15.089 8.952 1.00 93.56 190 GLY A C 1
ATOM 1450 O O . GLY A 1 190 ? 6.142 -14.112 8.242 1.00 93.56 190 GLY A O 1
ATOM 1451 N N . THR A 1 191 ? 6.259 -15.161 10.231 1.00 95.25 191 THR A N 1
ATOM 1452 C CA . THR A 1 191 ? 6.968 -14.095 10.940 1.00 95.25 191 THR A CA 1
ATOM 1453 C C . THR A 1 191 ? 8.460 -14.389 10.985 1.00 95.25 191 THR A C 1
ATOM 1455 O O . THR A 1 191 ? 8.873 -15.507 11.305 1.00 95.25 191 THR A O 1
ATOM 1458 N N . ALA A 1 192 ? 9.281 -13.384 10.698 1.00 95.50 192 ALA A N 1
ATOM 1459 C CA . ALA A 1 192 ? 10.723 -13.472 10.869 1.00 95.50 192 ALA A CA 1
ATOM 1460 C C . ALA A 1 192 ? 11.328 -12.128 11.270 1.00 95.50 192 ALA A C 1
ATOM 1462 O O . ALA A 1 192 ? 10.835 -11.067 10.898 1.00 95.50 192 ALA A O 1
ATOM 1463 N N . THR A 1 193 ? 12.452 -12.184 11.975 1.00 96.69 193 THR A N 1
ATOM 1464 C CA . THR A 1 193 ? 13.253 -11.006 12.299 1.00 96.69 193 THR A CA 1
ATOM 1465 C C . THR A 1 193 ? 14.389 -10.861 11.294 1.00 96.69 193 THR A C 1
ATOM 1467 O O . THR A 1 193 ? 15.163 -11.797 11.083 1.00 96.69 193 THR A O 1
ATOM 1470 N N . SER A 1 194 ? 14.525 -9.676 10.701 1.00 95.50 194 SER A N 1
ATOM 1471 C CA . SER A 1 194 ? 15.595 -9.337 9.755 1.00 95.50 194 SER A CA 1
ATOM 1472 C C . SER A 1 194 ? 16.263 -8.022 10.142 1.00 95.50 194 SER A C 1
ATOM 1474 O O . SER A 1 194 ? 15.618 -7.112 10.656 1.00 95.50 194 SER A O 1
ATOM 1476 N N . LEU A 1 195 ? 17.559 -7.887 9.844 1.00 95.69 195 LEU A N 1
ATOM 1477 C CA . LEU A 1 195 ? 18.229 -6.587 9.904 1.00 95.69 195 LEU A CA 1
ATOM 1478 C C . LEU A 1 195 ? 17.903 -5.790 8.635 1.00 95.69 195 LEU A C 1
ATOM 1480 O O . LEU A 1 195 ? 18.316 -6.176 7.535 1.00 95.69 195 LEU A O 1
ATOM 1484 N N . VAL A 1 196 ? 17.192 -4.681 8.803 1.00 95.75 196 VAL A N 1
ATOM 1485 C CA . VAL A 1 196 ? 16.915 -3.684 7.770 1.00 95.75 196 VAL A CA 1
ATOM 1486 C C . VAL A 1 196 ? 18.146 -2.798 7.609 1.00 95.75 196 VAL A C 1
ATOM 1488 O O . VAL A 1 196 ? 18.675 -2.260 8.582 1.00 95.75 196 VAL A O 1
ATOM 1491 N N . MET A 1 197 ? 18.636 -2.688 6.379 1.00 94.12 197 MET A N 1
ATOM 1492 C CA . MET A 1 197 ? 19.811 -1.899 6.016 1.00 94.12 197 MET A CA 1
ATOM 1493 C C . MET A 1 197 ? 19.430 -0.712 5.126 1.00 94.12 197 MET A C 1
ATOM 1495 O O . MET A 1 197 ? 18.262 -0.511 4.799 1.00 94.12 197 MET A O 1
ATOM 1499 N N . GLY A 1 198 ? 20.423 0.072 4.706 1.00 93.25 198 GLY A N 1
ATOM 1500 C CA . GLY A 1 198 ? 20.216 1.242 3.855 1.00 93.25 198 GLY A CA 1
ATOM 1501 C C . GLY A 1 198 ? 19.340 0.991 2.610 1.00 93.25 198 GLY A C 1
ATOM 1502 O O . GLY A 1 198 ? 19.377 -0.107 2.026 1.00 93.25 198 GLY A O 1
ATOM 1503 N N . PRO A 1 199 ? 18.558 2.002 2.188 1.00 95.81 199 PRO A N 1
ATOM 1504 C CA . PRO A 1 199 ? 17.687 1.882 1.032 1.00 95.81 199 PRO A CA 1
ATOM 1505 C C . PRO A 1 199 ? 18.449 1.860 -0.293 1.00 95.81 199 PRO A C 1
ATOM 1507 O O . PRO A 1 199 ? 19.560 2.383 -0.419 1.00 95.81 199 PRO A O 1
ATOM 1510 N N . ARG A 1 200 ? 17.854 1.181 -1.278 1.00 95.31 200 ARG A N 1
ATOM 1511 C CA . ARG A 1 200 ? 18.458 0.931 -2.603 1.00 95.31 200 ARG A CA 1
ATOM 1512 C C . ARG A 1 200 ? 17.528 1.201 -3.779 1.00 95.31 200 ARG A C 1
ATOM 1514 O O . ARG A 1 200 ? 18.007 1.297 -4.909 1.00 95.31 200 ARG A O 1
ATOM 1521 N N . ARG A 1 201 ? 16.215 1.252 -3.538 1.00 97.62 201 ARG A N 1
ATOM 1522 C CA . ARG A 1 201 ? 15.214 1.519 -4.571 1.00 97.62 201 ARG A CA 1
ATOM 1523 C C . ARG A 1 201 ? 14.099 2.391 -4.022 1.00 97.62 201 ARG A C 1
ATOM 1525 O O . ARG A 1 201 ? 13.739 2.223 -2.863 1.00 97.62 201 ARG A O 1
ATOM 1532 N N . LEU A 1 202 ? 13.565 3.249 -4.875 1.00 98.25 202 LEU A N 1
ATOM 1533 C CA . LEU A 1 202 ? 12.331 3.994 -4.659 1.00 98.25 202 LEU A CA 1
ATOM 1534 C C . LEU A 1 202 ? 11.304 3.460 -5.655 1.00 98.25 202 LEU A C 1
ATOM 1536 O O . LEU A 1 202 ? 11.588 3.460 -6.848 1.00 98.25 202 LEU A O 1
ATOM 1540 N N . CYS A 1 203 ? 10.171 2.961 -5.182 1.00 98.44 203 CYS A N 1
ATOM 1541 C CA . CYS A 1 203 ? 9.080 2.474 -6.017 1.00 98.44 203 CYS A CA 1
ATOM 1542 C C . CYS A 1 203 ? 7.918 3.454 -5.952 1.00 98.44 203 CYS A C 1
ATOM 1544 O O . CYS A 1 203 ? 7.478 3.789 -4.858 1.00 98.44 203 CYS A O 1
ATOM 1546 N N . VAL A 1 204 ? 7.432 3.903 -7.105 1.00 97.19 204 VAL A N 1
ATOM 1547 C CA . VAL A 1 204 ? 6.364 4.903 -7.196 1.00 97.19 204 VAL A CA 1
ATOM 1548 C C . VAL A 1 204 ? 5.189 4.353 -8.005 1.00 97.19 204 VAL A C 1
ATOM 1550 O O . VAL A 1 204 ? 5.417 3.633 -8.987 1.00 97.19 204 VAL A O 1
ATOM 1553 N N . PRO A 1 205 ? 3.939 4.678 -7.636 1.00 96.75 205 PRO A N 1
ATOM 1554 C CA . PRO A 1 205 ? 2.765 4.362 -8.437 1.00 96.75 205 PRO A CA 1
ATOM 1555 C C . PRO A 1 205 ? 2.934 4.896 -9.853 1.00 96.75 205 PRO A C 1
ATOM 1557 O O . PRO A 1 205 ? 3.380 6.027 -10.052 1.00 96.75 205 PRO A O 1
ATOM 1560 N N . SER A 1 206 ? 2.648 4.062 -10.844 1.00 96.94 206 SER A N 1
ATOM 1561 C CA . SER A 1 206 ? 2.868 4.402 -12.247 1.00 96.94 206 SER A CA 1
ATOM 1562 C C . SER A 1 206 ? 1.712 3.915 -13.095 1.00 96.94 206 SER A C 1
ATOM 1564 O O . SER A 1 206 ? 1.312 2.761 -13.001 1.00 96.94 206 SER A O 1
ATOM 1566 N N . GLN A 1 207 ? 1.205 4.786 -13.961 1.00 97.12 207 GLN A N 1
ATOM 1567 C CA . GLN A 1 207 ? 0.324 4.364 -15.043 1.00 97.12 207 GLN A CA 1
ATOM 1568 C C . GLN A 1 207 ? 1.149 3.547 -16.024 1.00 97.12 207 GLN A C 1
ATOM 1570 O O . GLN A 1 207 ? 2.305 3.894 -16.284 1.00 97.12 207 GLN A O 1
ATOM 1575 N N . ARG A 1 208 ? 0.563 2.501 -16.596 1.00 96.50 208 ARG A N 1
ATOM 1576 C CA . ARG A 1 208 ? 1.211 1.707 -17.638 1.00 96.50 208 ARG A CA 1
ATOM 1577 C C . ARG A 1 208 ? 0.342 1.725 -18.881 1.00 96.50 208 ARG A C 1
ATOM 1579 O O . ARG A 1 208 ? -0.856 1.481 -18.795 1.00 96.50 208 ARG A O 1
ATOM 1586 N N . ASP A 1 209 ? 0.949 2.054 -20.015 1.00 95.88 209 ASP A N 1
ATOM 1587 C CA . ASP A 1 209 ? 0.282 2.113 -21.319 1.00 95.88 209 ASP A CA 1
ATOM 1588 C C . ASP A 1 209 ? -0.973 3.002 -21.320 1.00 95.88 209 ASP A C 1
ATOM 1590 O O . ASP A 1 209 ? -1.983 2.710 -21.954 1.00 95.88 209 ASP A O 1
ATOM 1594 N N . GLY A 1 210 ? -0.888 4.113 -20.580 1.00 94.75 210 GLY A N 1
ATOM 1595 C CA . GLY A 1 210 ? -1.947 5.117 -20.464 1.00 94.75 210 GLY A CA 1
ATOM 1596 C C . GLY A 1 210 ? -3.112 4.723 -19.554 1.00 94.75 210 GLY A C 1
ATOM 1597 O O . GLY A 1 210 ? -4.075 5.479 -19.467 1.00 94.75 210 GLY A O 1
ATOM 1598 N N . VAL A 1 211 ? -3.038 3.578 -18.869 1.00 95.75 211 VAL A N 1
ATOM 1599 C CA . VAL A 1 211 ? -4.102 3.109 -17.976 1.00 95.75 211 VAL A CA 1
ATOM 1600 C C . VAL A 1 211 ? -3.802 3.532 -16.530 1.00 95.75 211 VAL A C 1
ATOM 1602 O O . VAL A 1 211 ? -2.790 3.093 -15.970 1.00 95.75 211 VAL A O 1
ATOM 1605 N N . PRO A 1 212 ? -4.635 4.398 -15.918 1.00 94.38 212 PRO A N 1
ATOM 1606 C CA . PRO A 1 212 ? -4.504 4.763 -14.514 1.00 94.38 212 PRO A CA 1
ATOM 1607 C C . PRO A 1 212 ? -5.111 3.711 -13.585 1.00 94.38 212 PRO A C 1
ATOM 1609 O O . PRO A 1 212 ? -6.122 3.097 -13.914 1.00 94.38 212 PRO A O 1
ATOM 1612 N N . SER A 1 213 ? -4.526 3.590 -12.392 1.00 90.75 213 SER A N 1
ATOM 1613 C CA . SER A 1 213 ? -5.131 2.874 -11.268 1.00 90.75 213 SER A CA 1
ATOM 1614 C C . SER A 1 213 ? -6.155 3.740 -10.550 1.00 90.75 213 SER A C 1
ATOM 1616 O O . SER A 1 213 ? -5.971 4.953 -10.416 1.00 90.75 213 SER A O 1
ATOM 1618 N N . ALA A 1 214 ? -7.222 3.106 -10.066 1.00 85.69 214 ALA A N 1
ATOM 1619 C CA . ALA A 1 214 ? -8.183 3.743 -9.169 1.00 85.69 214 ALA A CA 1
ATOM 1620 C C . ALA A 1 214 ? -7.640 3.841 -7.731 1.00 85.69 214 ALA A C 1
ATOM 1622 O O . ALA A 1 214 ? -8.175 4.592 -6.913 1.00 85.69 214 ALA A O 1
ATOM 1623 N N . LEU A 1 215 ? -6.579 3.091 -7.414 1.00 85.88 215 LEU A N 1
ATOM 1624 C CA . LEU A 1 215 ? -5.959 3.087 -6.100 1.00 85.88 215 LEU A CA 1
ATOM 1625 C C . LEU A 1 215 ? -4.997 4.259 -5.935 1.00 85.88 215 LEU A C 1
ATOM 1627 O O . LEU A 1 215 ? -4.088 4.498 -6.731 1.00 85.88 215 LEU A O 1
ATOM 1631 N N . ASN A 1 216 ? -5.144 4.946 -4.807 1.00 83.69 216 ASN A N 1
ATOM 1632 C CA . ASN A 1 216 ? -4.185 5.943 -4.369 1.00 83.69 216 ASN A CA 1
ATOM 1633 C C . ASN A 1 216 ? -3.068 5.258 -3.563 1.00 83.69 216 ASN A C 1
ATOM 1635 O O . ASN A 1 216 ? -3.095 5.246 -2.338 1.00 83.69 216 ASN A O 1
ATOM 1639 N N . LEU A 1 217 ? -2.112 4.639 -4.256 1.00 90.25 217 LEU A N 1
ATOM 1640 C CA . LEU A 1 217 ? -1.038 3.845 -3.644 1.00 90.25 217 LEU A CA 1
ATOM 1641 C C . LEU A 1 217 ? 0.074 4.710 -3.041 1.00 90.25 217 LEU A C 1
ATOM 1643 O O . LEU A 1 217 ? 0.376 5.790 -3.553 1.00 90.25 217 LEU A O 1
ATOM 1647 N N . ASP A 1 218 ? 0.732 4.221 -1.995 1.00 94.81 218 ASP A N 1
ATOM 1648 C CA . ASP A 1 218 ? 1.943 4.843 -1.459 1.00 94.81 218 ASP A CA 1
ATOM 1649 C C . ASP A 1 218 ? 3.139 4.723 -2.405 1.00 94.81 218 ASP A C 1
ATOM 1651 O O . ASP A 1 218 ? 3.240 3.815 -3.235 1.00 94.81 218 ASP A O 1
ATOM 1655 N N . HIS A 1 219 ? 4.087 5.644 -2.249 1.00 97.06 219 HIS A N 1
ATOM 1656 C CA . HIS A 1 219 ? 5.446 5.406 -2.717 1.00 97.06 219 HIS A CA 1
ATOM 1657 C C . HIS A 1 219 ? 6.131 4.523 -1.680 1.00 97.06 219 HIS A C 1
ATOM 1659 O O . HIS A 1 219 ? 5.846 4.617 -0.487 1.00 97.06 219 HIS A O 1
ATOM 1665 N N . TYR A 1 220 ? 7.086 3.704 -2.108 1.00 98.19 220 TYR A N 1
ATOM 1666 C CA . TYR A 1 220 ? 7.808 2.814 -1.213 1.00 98.19 220 TYR A CA 1
ATOM 1667 C C . TYR A 1 220 ? 9.321 2.975 -1.320 1.00 98.19 220 TYR A C 1
ATOM 1669 O O . TYR A 1 220 ? 9.916 2.801 -2.388 1.00 98.19 220 TYR A O 1
ATOM 1677 N N . LEU A 1 221 ? 9.972 3.207 -0.183 1.00 97.88 221 LEU A N 1
ATOM 1678 C CA . LEU A 1 221 ? 11.420 3.163 -0.050 1.00 97.88 221 LEU A 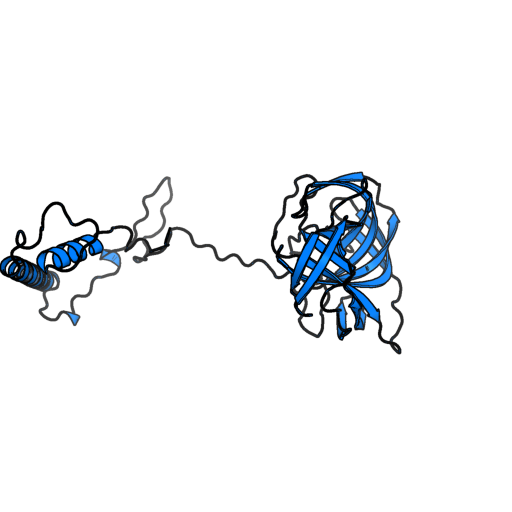CA 1
ATOM 1679 C C . LEU A 1 221 ? 11.852 1.744 0.321 1.00 97.88 221 LEU A C 1
ATOM 1681 O O . LEU A 1 221 ? 11.530 1.223 1.383 1.00 97.88 221 LEU A O 1
ATOM 1685 N N . CYS A 1 222 ? 12.571 1.076 -0.579 1.00 98.06 222 CYS A N 1
ATOM 1686 C CA . CYS A 1 222 ? 12.965 -0.321 -0.424 1.00 98.06 222 CYS A CA 1
ATOM 1687 C C . CYS A 1 222 ? 14.359 -0.472 0.191 1.00 98.06 222 CYS A C 1
ATOM 1689 O O . CYS A 1 222 ? 15.394 -0.290 -0.470 1.00 98.06 222 CYS A O 1
ATOM 1691 N N . HIS A 1 223 ? 14.370 -0.939 1.434 1.00 97.06 223 HIS A N 1
ATOM 1692 C CA . HIS A 1 223 ? 15.529 -1.233 2.263 1.00 97.06 223 HIS A CA 1
ATOM 1693 C C . HIS A 1 223 ? 16.046 -2.638 2.049 1.00 97.06 223 HIS A C 1
ATOM 1695 O O . HIS A 1 223 ? 15.287 -3.603 1.997 1.00 97.06 223 HIS A O 1
ATOM 1701 N N . ARG A 1 224 ? 17.364 -2.790 1.932 1.00 95.94 224 ARG A N 1
ATOM 1702 C CA . ARG A 1 224 ? 17.954 -4.125 1.821 1.00 95.94 224 ARG A CA 1
ATOM 1703 C C . ARG A 1 224 ? 17.772 -4.881 3.136 1.00 95.94 224 ARG A C 1
ATOM 1705 O O . ARG A 1 224 ? 18.063 -4.346 4.197 1.00 95.94 224 ARG A O 1
ATOM 1712 N N . GLU A 1 225 ? 17.411 -6.154 3.053 1.00 95.25 225 GLU A N 1
ATOM 1713 C CA . GLU A 1 225 ? 17.341 -7.026 4.226 1.00 95.25 225 GLU A CA 1
ATOM 1714 C C . GLU A 1 225 ? 18.560 -7.946 4.327 1.00 95.25 225 GLU A C 1
ATOM 1716 O O . GLU A 1 225 ? 19.122 -8.420 3.325 1.00 95.25 225 GLU A O 1
ATOM 1721 N N . ALA A 1 226 ? 18.987 -8.200 5.564 1.00 94.81 226 ALA A N 1
ATOM 1722 C CA . ALA A 1 226 ? 19.892 -9.294 5.875 1.00 94.81 226 ALA A CA 1
ATOM 1723 C C . ALA A 1 226 ? 19.152 -10.642 5.803 1.00 94.81 226 ALA A C 1
ATOM 1725 O O . ALA A 1 226 ? 17.998 -10.731 5.390 1.00 94.81 226 ALA A O 1
ATOM 1726 N N . ARG A 1 227 ? 19.838 -11.734 6.154 1.00 93.94 227 ARG A N 1
ATOM 1727 C CA . ARG A 1 227 ? 19.172 -13.039 6.225 1.00 93.94 227 ARG A CA 1
ATOM 1728 C C . ARG A 1 227 ? 18.192 -13.036 7.409 1.00 93.94 227 ARG A C 1
ATOM 1730 O O . ARG A 1 227 ? 18.618 -12.625 8.486 1.00 93.94 227 ARG A O 1
ATOM 1737 N N . PRO A 1 228 ? 16.948 -13.506 7.217 1.00 96.06 228 PRO A N 1
ATOM 1738 C CA . PRO A 1 228 ? 15.965 -13.573 8.289 1.00 96.06 228 PRO A CA 1
ATOM 1739 C C . PRO A 1 228 ? 16.302 -14.678 9.296 1.00 96.06 228 PRO A C 1
ATOM 1741 O O . PRO A 1 228 ? 16.919 -15.692 8.935 1.00 96.06 228 PRO A O 1
ATOM 1744 N N . THR A 1 229 ? 15.812 -14.497 10.519 1.00 95.25 229 THR A N 1
ATOM 1745 C CA . THR A 1 229 ? 15.748 -15.505 11.580 1.00 95.25 229 THR A CA 1
ATOM 1746 C C . THR A 1 229 ? 14.283 -15.677 12.012 1.00 95.25 229 THR A C 1
ATOM 1748 O O . THR A 1 229 ? 13.683 -14.698 12.452 1.00 95.25 229 THR A O 1
ATOM 1751 N N . PRO A 1 230 ? 13.690 -16.883 11.905 1.00 96.12 230 PRO A N 1
ATOM 1752 C CA . PRO A 1 230 ? 14.279 -18.103 11.352 1.00 96.12 230 PRO A CA 1
ATOM 1753 C C . PRO A 1 230 ? 14.576 -17.982 9.849 1.00 96.12 230 PRO A C 1
ATOM 1755 O O . PRO A 1 230 ? 14.069 -17.102 9.151 1.00 96.12 230 PRO A O 1
ATOM 1758 N N . ARG A 1 231 ? 15.424 -18.881 9.328 1.00 95.56 231 ARG A N 1
ATOM 1759 C CA . ARG A 1 231 ? 15.718 -18.911 7.890 1.00 95.56 231 ARG A CA 1
ATOM 1760 C C . ARG A 1 231 ? 14.438 -19.187 7.109 1.00 95.56 231 ARG A C 1
ATOM 1762 O O . ARG A 1 231 ? 13.726 -20.143 7.391 1.00 95.56 231 ARG A O 1
ATOM 1769 N N . PHE A 1 232 ? 14.219 -18.399 6.062 1.00 96.56 232 PHE A N 1
ATOM 1770 C CA . PHE A 1 232 ? 13.085 -18.596 5.172 1.00 96.56 232 PHE A CA 1
ATOM 1771 C C . PHE A 1 232 ? 13.149 -19.952 4.458 1.00 96.56 232 PHE A C 1
ATOM 1773 O O . PHE A 1 232 ? 14.121 -20.251 3.752 1.00 96.56 232 PHE A O 1
ATOM 1780 N N . LEU A 1 233 ? 12.087 -20.741 4.605 1.00 96.38 233 LEU A N 1
ATOM 1781 C CA . LEU A 1 233 ? 11.893 -21.986 3.873 1.00 96.38 233 LEU A CA 1
ATOM 1782 C C . LEU A 1 233 ? 11.268 -21.679 2.515 1.00 96.38 233 LEU A C 1
ATOM 1784 O O . LEU A 1 233 ? 10.243 -21.010 2.443 1.00 96.38 233 LEU A O 1
ATOM 1788 N N . ARG A 1 234 ? 11.893 -22.164 1.438 1.00 96.56 234 ARG A N 1
ATOM 1789 C CA . ARG A 1 234 ? 11.421 -21.924 0.067 1.00 96.56 234 ARG A CA 1
ATOM 1790 C C . ARG A 1 234 ? 10.038 -22.540 -0.135 1.00 96.56 234 ARG A C 1
ATOM 1792 O O . ARG A 1 234 ? 9.804 -23.655 0.321 1.00 96.56 234 ARG A O 1
ATOM 1799 N N . ARG A 1 235 ? 9.163 -21.850 -0.865 1.00 96.00 235 ARG A N 1
ATOM 1800 C CA . ARG A 1 235 ? 7.786 -22.295 -1.137 1.00 96.00 235 ARG A CA 1
ATOM 1801 C C . ARG A 1 235 ? 7.450 -22.096 -2.605 1.00 96.00 235 ARG A C 1
ATOM 1803 O O . ARG A 1 235 ? 7.851 -21.090 -3.187 1.00 96.00 235 ARG A O 1
ATOM 1810 N N . ALA A 1 236 ? 6.757 -23.054 -3.206 1.00 97.00 236 ALA A N 1
ATOM 1811 C CA . ALA A 1 236 ? 6.191 -22.881 -4.536 1.00 97.00 236 ALA A CA 1
ATOM 1812 C C . ALA A 1 236 ? 4.829 -22.189 -4.415 1.00 97.00 236 ALA A C 1
ATOM 1814 O O . ALA A 1 236 ? 4.059 -22.506 -3.512 1.00 97.00 236 ALA A O 1
ATOM 1815 N N . VAL A 1 237 ? 4.561 -21.244 -5.308 1.00 97.88 237 VAL A N 1
ATOM 1816 C CA . VAL A 1 237 ? 3.279 -20.544 -5.443 1.00 97.88 237 VAL A CA 1
ATOM 1817 C C . VAL A 1 237 ? 2.947 -20.407 -6.924 1.00 97.88 237 VAL A C 1
ATOM 1819 O O . VAL A 1 237 ? 3.854 -20.409 -7.761 1.00 97.88 237 VAL A O 1
ATOM 1822 N N . THR A 1 238 ? 1.676 -20.249 -7.256 1.00 98.12 238 THR A N 1
ATOM 1823 C CA . THR A 1 238 ? 1.260 -19.815 -8.593 1.00 98.12 238 THR A CA 1
ATOM 1824 C C . THR A 1 238 ? 1.171 -18.300 -8.589 1.00 98.12 238 THR A C 1
ATOM 1826 O O . THR A 1 238 ? 0.528 -17.745 -7.707 1.00 98.12 238 THR A O 1
ATOM 1829 N N . LEU A 1 239 ? 1.838 -17.642 -9.537 1.00 98.31 239 LEU A N 1
ATOM 1830 C CA . LEU A 1 239 ? 1.748 -16.197 -9.738 1.00 98.31 239 LEU A CA 1
ATOM 1831 C C . LEU A 1 239 ? 1.127 -15.924 -11.102 1.00 98.31 239 LEU A C 1
ATOM 1833 O O . LEU A 1 239 ? 1.717 -16.334 -12.107 1.00 98.31 239 LEU A O 1
ATOM 1837 N N . ALA A 1 240 ? -0.007 -15.232 -11.121 1.00 98.19 240 ALA A N 1
ATOM 1838 C CA . ALA A 1 240 ? -0.714 -14.832 -12.327 1.00 98.19 240 ALA A CA 1
ATOM 1839 C C . ALA A 1 240 ? -0.886 -13.312 -12.367 1.00 98.19 240 ALA A C 1
ATOM 1841 O O . ALA A 1 240 ? -1.485 -12.716 -11.481 1.00 98.19 240 ALA A O 1
ATOM 1842 N N . ASP A 1 241 ? -0.336 -12.693 -13.401 1.00 96.75 241 ASP A N 1
ATOM 1843 C CA . ASP A 1 241 ? -0.610 -11.307 -13.765 1.00 96.75 241 ASP A CA 1
ATOM 1844 C C . ASP A 1 241 ? -0.981 -11.244 -15.252 1.00 96.75 241 ASP A C 1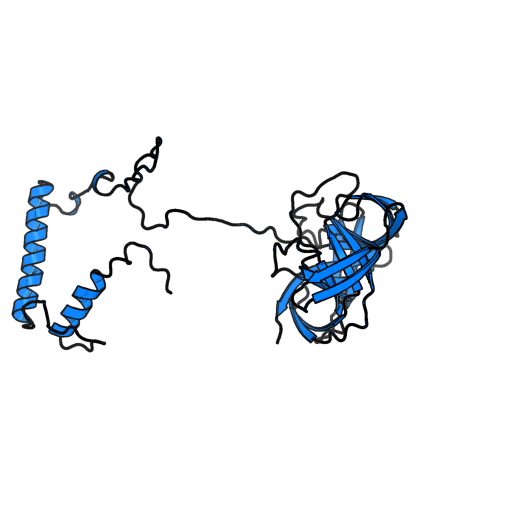
ATOM 1846 O O . ASP A 1 241 ? -1.099 -12.261 -15.941 1.00 96.75 241 ASP A O 1
ATOM 1850 N N . ASP A 1 242 ? -1.156 -10.034 -15.759 1.00 93.62 242 ASP A N 1
ATOM 1851 C CA . ASP A 1 242 ? -1.453 -9.756 -17.161 1.00 93.62 242 ASP A CA 1
ATOM 1852 C C . ASP A 1 242 ? -0.310 -10.133 -18.129 1.00 93.62 242 ASP A C 1
ATOM 1854 O O . ASP A 1 242 ? -0.493 -10.142 -19.349 1.00 93.62 242 ASP A O 1
ATOM 1858 N N . TYR A 1 243 ? 0.887 -10.441 -17.620 1.00 95.12 243 TYR A N 1
ATOM 1859 C CA . TYR A 1 243 ? 2.010 -10.863 -18.446 1.00 95.12 243 TYR A CA 1
ATOM 1860 C C . TYR A 1 243 ? 2.107 -12.372 -18.599 1.00 95.12 243 TYR A C 1
ATOM 1862 O O . TYR A 1 243 ? 2.424 -12.840 -19.700 1.00 95.12 243 TYR A O 1
ATOM 1870 N N . GLU A 1 244 ? 1.928 -13.118 -17.512 1.00 95.69 244 GLU A N 1
ATOM 1871 C CA . GLU A 1 244 ? 2.026 -14.573 -17.491 1.00 95.69 244 GLU A CA 1
ATOM 1872 C C . GLU A 1 244 ? 1.403 -15.179 -16.223 1.00 95.69 244 GLU A C 1
ATOM 1874 O O . GLU A 1 244 ? 1.414 -14.582 -15.149 1.00 95.69 244 GLU A O 1
ATOM 1879 N N . SER A 1 245 ? 0.977 -16.440 -16.323 1.00 97.00 245 SER A N 1
ATOM 1880 C CA . SER A 1 245 ? 0.614 -17.281 -15.177 1.00 97.00 245 SER A CA 1
ATOM 1881 C C . SER A 1 245 ? 1.591 -18.446 -15.057 1.00 97.00 245 SER A C 1
ATOM 1883 O O . SER A 1 245 ? 1.738 -19.230 -15.999 1.00 97.00 245 SER A O 1
ATOM 1885 N N . LYS A 1 246 ? 2.334 -18.518 -13.942 1.00 96.62 246 LYS A N 1
ATOM 1886 C CA . LYS A 1 246 ? 3.424 -19.493 -13.752 1.00 96.62 246 LYS A CA 1
ATOM 1887 C C . LYS A 1 246 ? 3.614 -19.948 -12.314 1.00 96.62 246 LYS A C 1
ATOM 1889 O O . LYS A 1 246 ? 3.597 -19.151 -11.372 1.00 96.62 246 LYS A O 1
ATOM 1894 N N . THR A 1 247 ? 3.991 -21.215 -12.166 1.00 97.75 247 THR A N 1
ATOM 1895 C CA . THR A 1 247 ? 4.484 -21.761 -10.900 1.00 97.75 247 THR A CA 1
ATOM 1896 C C . THR A 1 247 ? 5.882 -21.222 -10.612 1.00 97.75 247 THR A C 1
ATOM 1898 O O . THR A 1 247 ? 6.837 -21.394 -11.381 1.00 97.75 247 THR A O 1
ATOM 1901 N N . THR A 1 248 ? 6.021 -20.572 -9.467 1.00 98.00 248 THR A N 1
ATOM 1902 C CA . THR A 1 248 ? 7.193 -19.800 -9.082 1.00 98.00 248 THR A CA 1
ATOM 1903 C C . THR A 1 248 ? 7.670 -20.220 -7.698 1.00 98.00 248 THR A C 1
ATOM 1905 O O . THR A 1 248 ? 6.892 -20.348 -6.759 1.00 98.00 248 THR A O 1
ATOM 1908 N N . LEU A 1 249 ? 8.977 -20.425 -7.554 1.00 98.25 249 LEU A N 1
ATOM 1909 C CA . LEU A 1 249 ? 9.603 -20.700 -6.269 1.00 98.25 249 LEU A CA 1
ATOM 1910 C C . LEU A 1 249 ? 9.967 -19.380 -5.583 1.00 98.25 249 LEU A C 1
ATOM 1912 O O . LEU A 1 249 ? 10.845 -18.650 -6.056 1.00 98.25 249 LEU A O 1
ATOM 1916 N N . VAL A 1 250 ? 9.332 -19.107 -4.447 1.00 98.31 250 VAL A N 1
ATOM 1917 C CA . VAL A 1 250 ? 9.695 -18.032 -3.523 1.00 98.31 250 VAL A CA 1
ATOM 1918 C C . VAL A 1 250 ? 10.935 -18.462 -2.747 1.00 98.31 250 VAL A C 1
ATOM 1920 O O . VAL A 1 250 ? 10.986 -19.532 -2.134 1.00 98.31 250 VAL A O 1
ATOM 1923 N N . LEU A 1 251 ? 11.978 -17.643 -2.831 1.00 97.56 251 LEU A N 1
ATOM 1924 C CA . LEU A 1 251 ? 13.263 -17.838 -2.171 1.00 97.56 251 LEU A CA 1
ATOM 1925 C C . LEU A 1 251 ? 13.341 -16.909 -0.952 1.00 97.56 251 LEU A C 1
ATOM 1927 O O . LEU A 1 251 ? 12.347 -16.620 -0.315 1.00 97.56 251 LEU A O 1
ATOM 1931 N N . ARG A 1 252 ? 14.530 -16.435 -0.592 1.00 95.56 252 ARG A N 1
ATOM 1932 C CA . ARG A 1 252 ? 14.732 -15.572 0.581 1.00 95.56 252 ARG A CA 1
ATOM 1933 C C . ARG A 1 252 ? 14.155 -14.149 0.413 1.00 95.56 252 ARG A C 1
ATOM 1935 O O . ARG A 1 252 ? 14.135 -13.665 -0.726 1.00 95.56 252 ARG A O 1
ATOM 1942 N N . PRO A 1 253 ? 13.860 -13.449 1.529 1.00 97.19 253 PRO A N 1
ATOM 1943 C CA . PRO A 1 253 ? 13.688 -11.998 1.539 1.00 97.19 253 PRO A CA 1
ATOM 1944 C C . PRO A 1 253 ? 14.846 -11.265 0.845 1.00 97.19 253 PRO A C 1
ATOM 1946 O O . PRO A 1 253 ? 16.014 -11.691 0.878 1.00 97.19 253 PRO A O 1
ATOM 1949 N N . ASP A 1 254 ? 14.496 -10.179 0.167 1.00 97.25 254 ASP A N 1
ATOM 1950 C CA . ASP A 1 254 ? 15.373 -9.325 -0.632 1.00 97.25 254 ASP A CA 1
ATOM 1951 C C . ASP A 1 254 ? 15.340 -7.872 -0.136 1.00 97.25 254 ASP A C 1
ATOM 1953 O O . ASP A 1 254 ? 16.404 -7.255 -0.014 1.00 97.25 254 ASP A O 1
ATOM 1957 N N . SER A 1 255 ? 14.152 -7.331 0.147 1.00 97.56 255 SER A N 1
ATOM 1958 C CA . SER A 1 255 ? 13.980 -6.002 0.743 1.00 97.56 255 SER A CA 1
ATOM 1959 C C . SER A 1 255 ? 12.654 -5.821 1.463 1.00 97.56 255 SER A C 1
ATOM 1961 O O . SER A 1 255 ? 11.632 -6.285 0.968 1.00 97.56 255 SER A O 1
ATOM 1963 N N . LEU A 1 256 ? 12.681 -5.009 2.518 1.00 97.88 256 LEU A N 1
ATOM 1964 C CA . LEU A 1 256 ? 11.503 -4.426 3.141 1.00 97.88 256 LEU A CA 1
ATOM 1965 C C . LEU A 1 256 ? 11.292 -3.041 2.534 1.00 97.88 256 LEU A C 1
ATOM 1967 O O . LEU A 1 256 ? 12.192 -2.206 2.583 1.00 97.88 256 LEU A O 1
ATOM 1971 N N . CYS A 1 257 ? 10.134 -2.809 1.941 1.00 98.19 257 CYS A N 1
ATOM 1972 C CA . CYS A 1 257 ? 9.760 -1.540 1.352 1.00 98.19 257 CYS A CA 1
ATOM 1973 C C . CYS A 1 257 ? 8.751 -0.842 2.261 1.00 98.19 257 CYS A C 1
ATOM 1975 O O . CYS A 1 257 ? 7.657 -1.360 2.487 1.00 98.19 257 CYS A O 1
ATOM 1977 N N . ALA A 1 258 ? 9.165 0.288 2.827 1.00 96.88 258 ALA A N 1
ATOM 1978 C CA . ALA A 1 258 ? 8.351 1.098 3.719 1.00 96.88 258 ALA A CA 1
ATOM 1979 C C . ALA A 1 258 ? 7.653 2.210 2.928 1.00 96.88 258 ALA A C 1
ATOM 1981 O O . ALA A 1 258 ? 8.278 2.747 2.009 1.00 96.88 258 ALA A O 1
ATOM 1982 N N . PRO A 1 259 ? 6.397 2.554 3.260 1.00 96.75 259 PRO A N 1
ATOM 1983 C CA . PRO A 1 259 ? 5.756 3.758 2.748 1.00 96.75 259 PRO A CA 1
ATOM 1984 C C . PRO A 1 259 ? 6.658 4.974 2.972 1.00 96.75 259 PRO A C 1
ATOM 1986 O O . PRO A 1 259 ? 7.228 5.130 4.055 1.00 96.75 259 PRO A O 1
ATOM 1989 N N . VAL A 1 260 ? 6.824 5.808 1.949 1.00 97.12 260 VAL A N 1
ATOM 1990 C CA . VAL A 1 260 ? 7.754 6.940 1.980 1.00 97.12 260 VAL A CA 1
ATOM 1991 C C . VAL A 1 260 ? 7.078 8.218 1.517 1.00 97.12 260 VAL A C 1
ATOM 1993 O O . VAL A 1 260 ? 6.409 8.251 0.489 1.00 97.12 260 VAL A O 1
ATOM 1996 N N . ASN A 1 261 ? 7.313 9.288 2.268 1.00 96.31 261 ASN A N 1
ATOM 1997 C CA . ASN A 1 261 ? 7.036 10.640 1.832 1.00 96.31 261 ASN A CA 1
ATOM 1998 C C . ASN A 1 261 ? 8.181 11.098 0.920 1.00 96.31 261 ASN A C 1
ATOM 2000 O O . ASN A 1 261 ? 9.325 11.234 1.362 1.00 96.31 261 ASN A O 1
ATOM 2004 N N . GLU A 1 262 ? 7.864 11.321 -0.349 1.00 94.12 262 GLU A N 1
ATOM 2005 C CA . GLU A 1 262 ? 8.771 11.903 -1.330 1.00 94.12 262 GLU A CA 1
ATOM 2006 C C . GLU A 1 262 ? 8.451 13.387 -1.517 1.00 94.12 262 GLU A C 1
ATOM 2008 O O . GLU A 1 262 ? 7.336 13.736 -1.901 1.00 94.12 262 GLU A O 1
ATOM 2013 N N . ASP A 1 263 ? 9.430 14.252 -1.242 1.00 92.31 263 ASP A N 1
ATOM 2014 C CA . ASP A 1 263 ? 9.361 15.704 -1.470 1.00 92.31 263 ASP A CA 1
ATOM 2015 C C . ASP A 1 263 ? 8.101 16.392 -0.884 1.00 92.31 263 ASP A C 1
ATOM 2017 O O . ASP A 1 263 ? 7.643 17.416 -1.386 1.00 92.31 263 ASP A O 1
ATOM 2021 N N . GLY A 1 264 ? 7.537 15.852 0.204 1.00 89.25 264 GLY A N 1
ATOM 2022 C CA . GLY A 1 264 ? 6.347 16.401 0.863 1.00 89.25 264 GLY A CA 1
ATOM 2023 C C . GLY A 1 264 ? 5.010 15.844 0.360 1.00 89.25 264 GLY A C 1
ATOM 2024 O O . GLY A 1 264 ? 3.970 16.312 0.814 1.00 89.25 264 GLY A O 1
ATOM 2025 N N . GLY A 1 265 ? 5.008 14.835 -0.520 1.00 88.25 265 GLY A N 1
ATOM 2026 C CA . GLY A 1 265 ? 3.796 14.188 -1.045 1.00 88.25 265 GLY A CA 1
ATOM 2027 C C . GLY A 1 265 ? 2.949 13.426 -0.012 1.00 88.25 265 GLY A C 1
ATOM 2028 O O . GLY A 1 265 ? 1.814 13.054 -0.309 1.00 88.25 265 GLY A O 1
ATOM 2029 N N . GLY A 1 266 ? 3.472 13.223 1.201 1.00 91.06 266 GLY A N 1
ATOM 2030 C CA . GLY A 1 266 ? 2.777 12.540 2.295 1.00 91.06 266 GLY A CA 1
ATOM 2031 C C . GLY A 1 266 ? 2.818 11.012 2.197 1.00 91.06 266 GLY A C 1
ATOM 2032 O O . GLY A 1 266 ? 3.398 10.447 1.274 1.00 91.06 266 GLY A O 1
ATOM 2033 N N . ILE A 1 267 ? 2.223 10.351 3.193 1.00 93.62 267 ILE A N 1
ATOM 2034 C CA . ILE A 1 267 ? 2.046 8.893 3.266 1.00 93.62 267 ILE A CA 1
ATOM 2035 C C . ILE A 1 267 ? 0.558 8.628 3.508 1.00 93.62 267 ILE A C 1
ATOM 2037 O O . ILE A 1 267 ? -0.041 9.264 4.376 1.00 93.62 267 ILE A O 1
ATOM 2041 N N . LYS A 1 268 ? -0.031 7.721 2.732 1.00 90.94 268 LYS A N 1
ATOM 2042 C CA . LYS A 1 268 ? -1.464 7.402 2.705 1.00 90.94 268 LYS A CA 1
ATOM 2043 C C . LYS A 1 268 ? -1.779 6.294 3.698 1.00 90.94 268 LYS A C 1
ATOM 2045 O O . LYS A 1 268 ? -2.636 6.480 4.555 1.00 90.94 268 LYS A O 1
ATOM 2050 N N . ASP A 1 269 ? -1.042 5.189 3.630 1.00 90.56 269 ASP A N 1
ATOM 2051 C CA . ASP A 1 269 ? -1.071 4.110 4.609 1.00 90.56 269 ASP A CA 1
ATOM 2052 C C . ASP A 1 269 ? 0.328 3.924 5.221 1.00 90.56 269 ASP A C 1
ATOM 2054 O O . ASP A 1 269 ? 1.172 3.210 4.677 1.00 90.56 269 ASP A O 1
ATOM 2058 N N . PRO A 1 270 ? 0.605 4.534 6.389 1.00 90.75 270 PRO A N 1
ATOM 2059 C CA . PRO A 1 270 ? 1.907 4.410 7.040 1.00 90.75 270 PRO A CA 1
ATOM 2060 C C . PRO A 1 270 ? 2.153 3.029 7.661 1.00 90.75 270 PRO A C 1
ATOM 2062 O O . PRO A 1 270 ? 3.252 2.765 8.153 1.00 90.75 270 PRO A O 1
ATOM 2065 N N . THR A 1 271 ? 1.148 2.150 7.681 1.00 89.75 271 THR A N 1
ATOM 2066 C CA . THR A 1 271 ? 1.204 0.866 8.386 1.00 89.75 271 THR A CA 1
ATOM 2067 C C . THR A 1 271 ? 1.522 -0.302 7.454 1.00 89.75 271 THR A C 1
ATOM 2069 O O . THR A 1 271 ? 2.265 -1.213 7.844 1.00 89.75 271 THR A O 1
ATOM 2072 N N . THR A 1 272 ? 1.057 -0.260 6.203 1.00 92.00 272 THR A N 1
ATOM 2073 C CA . THR A 1 272 ? 1.256 -1.352 5.242 1.00 92.00 272 THR A CA 1
ATOM 2074 C C . THR A 1 272 ? 2.610 -1.270 4.548 1.00 92.00 272 THR A C 1
ATOM 2076 O O . THR A 1 272 ? 2.876 -0.402 3.723 1.00 92.00 272 THR A O 1
ATOM 2079 N N . HIS A 1 273 ? 3.476 -2.238 4.836 1.00 95.69 273 HIS A N 1
ATOM 2080 C CA . HIS A 1 273 ? 4.760 -2.400 4.161 1.00 95.69 273 HIS A CA 1
ATOM 2081 C C . HIS A 1 273 ? 4.666 -3.445 3.054 1.00 95.69 273 HIS A C 1
ATOM 2083 O O . HIS A 1 273 ? 3.769 -4.284 3.049 1.00 95.69 273 HIS A O 1
ATOM 2089 N N . LEU A 1 274 ? 5.662 -3.475 2.170 1.00 97.69 274 LEU A N 1
ATOM 2090 C CA . LEU A 1 274 ? 5.858 -4.583 1.238 1.00 97.69 274 LEU A CA 1
ATOM 2091 C C . LEU A 1 274 ? 7.159 -5.321 1.560 1.00 97.69 274 LEU A C 1
ATOM 2093 O O . LEU A 1 274 ? 8.238 -4.738 1.482 1.00 97.69 274 LEU A O 1
ATOM 2097 N N . GLN A 1 275 ? 7.100 -6.619 1.860 1.00 98.06 275 GLN A N 1
ATOM 2098 C CA . GLN A 1 275 ? 8.303 -7.454 1.908 1.00 98.06 275 GLN A CA 1
ATOM 2099 C C . GLN A 1 275 ? 8.498 -8.157 0.565 1.00 98.06 275 GLN A C 1
ATOM 2101 O O . GLN A 1 275 ? 7.676 -8.960 0.125 1.00 98.06 275 GLN A O 1
ATOM 2106 N N . CYS A 1 276 ? 9.608 -7.855 -0.101 1.00 98.56 276 CYS A N 1
ATOM 2107 C CA . CYS A 1 276 ? 9.980 -8.427 -1.385 1.00 98.56 276 CYS A CA 1
ATOM 2108 C C . CYS A 1 276 ? 10.877 -9.647 -1.210 1.00 98.56 276 CYS A C 1
ATOM 2110 O O . CYS A 1 276 ? 11.962 -9.564 -0.639 1.00 98.56 276 CYS A O 1
ATOM 2112 N N . TYR A 1 277 ? 10.477 -10.760 -1.810 1.00 98.62 277 TYR A N 1
ATOM 2113 C CA . TYR A 1 277 ? 11.205 -12.018 -1.859 1.00 98.62 277 TYR A CA 1
ATOM 2114 C C . TYR A 1 277 ? 11.809 -12.220 -3.237 1.00 98.62 277 TYR A C 1
ATOM 2116 O O . TYR A 1 277 ? 11.181 -11.927 -4.255 1.00 98.62 277 TYR A O 1
ATOM 2124 N N . ARG A 1 278 ? 13.017 -12.786 -3.302 1.00 98.38 278 ARG A N 1
ATOM 2125 C CA . ARG A 1 278 ? 13.545 -13.265 -4.585 1.00 98.38 278 ARG A CA 1
ATOM 2126 C C . ARG A 1 278 ? 12.694 -14.414 -5.082 1.00 98.38 278 ARG A C 1
ATOM 2128 O O . ARG A 1 278 ? 12.387 -15.321 -4.315 1.00 98.38 278 ARG A O 1
ATOM 2135 N N . ILE A 1 279 ? 12.414 -14.419 -6.374 1.00 98.44 279 ILE A N 1
ATOM 2136 C C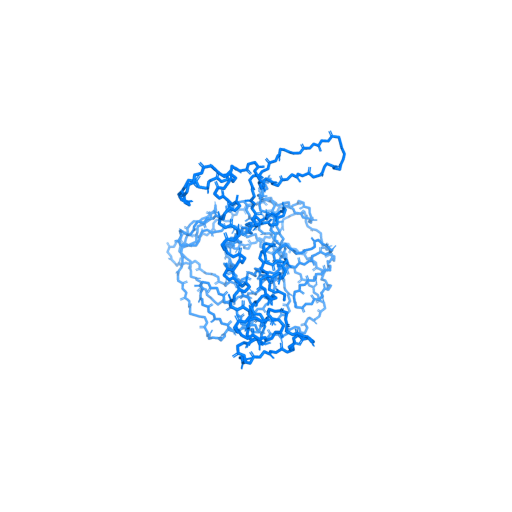A . ILE A 1 279 ? 11.679 -15.505 -7.011 1.00 98.44 279 ILE A CA 1
ATOM 2137 C C . ILE A 1 279 ? 12.497 -16.154 -8.116 1.00 98.44 279 ILE A C 1
ATOM 2139 O O . ILE A 1 279 ? 13.416 -15.559 -8.680 1.00 98.44 279 ILE A O 1
ATOM 2143 N N . ARG A 1 280 ? 12.161 -17.406 -8.412 1.00 96.88 280 ARG A N 1
ATOM 2144 C CA . ARG A 1 280 ? 12.690 -18.137 -9.557 1.00 96.88 280 ARG A CA 1
ATOM 2145 C C . ARG A 1 280 ? 11.584 -18.992 -10.152 1.00 96.88 280 ARG A C 1
ATOM 2147 O O . ARG A 1 280 ? 10.956 -19.759 -9.430 1.00 96.88 280 ARG A O 1
ATOM 2154 N N . GLN A 1 281 ? 11.390 -18.894 -11.461 1.00 94.44 281 GLN A N 1
ATOM 2155 C CA . GLN A 1 281 ? 10.475 -19.768 -12.191 1.00 94.44 281 GLN A CA 1
ATOM 2156 C C . GLN A 1 281 ? 10.860 -21.243 -11.985 1.00 94.44 281 GLN A C 1
ATOM 2158 O O . GLN A 1 281 ? 12.047 -21.585 -11.998 1.00 94.44 281 GLN A O 1
ATOM 2163 N N . VAL A 1 282 ? 9.871 -22.118 -11.793 1.00 94.62 282 VAL A N 1
ATOM 2164 C CA . VAL A 1 282 ? 10.107 -23.570 -11.755 1.00 94.62 282 VAL A CA 1
ATOM 2165 C C . VAL A 1 282 ? 10.478 -24.072 -13.161 1.00 94.62 282 VAL A C 1
ATOM 2167 O O . VAL A 1 282 ? 9.971 -23.561 -14.163 1.00 94.62 282 VAL A O 1
ATOM 2170 N N . GLY A 1 283 ? 11.403 -25.036 -13.244 1.00 93.25 283 GLY A N 1
ATOM 2171 C CA . GLY A 1 283 ? 11.867 -25.610 -14.514 1.00 93.25 283 GLY A CA 1
ATOM 2172 C C . GLY A 1 283 ? 10.747 -26.291 -15.310 1.00 93.25 283 GLY A C 1
ATOM 2173 O O . GLY A 1 283 ? 9.719 -26.647 -14.747 1.00 93.25 283 GLY A O 1
ATOM 2174 N N . GLY A 1 284 ? 10.940 -26.443 -16.623 1.00 93.19 284 GLY A N 1
ATOM 2175 C CA . GLY A 1 284 ? 9.949 -27.043 -17.533 1.00 93.19 284 GLY A CA 1
ATOM 2176 C C . GLY A 1 284 ? 8.893 -26.072 -18.077 1.00 93.19 284 GLY A C 1
ATOM 2177 O O . GLY A 1 284 ? 8.181 -26.412 -19.011 1.00 93.19 284 GLY A O 1
ATOM 2178 N N . GLN A 1 285 ? 8.823 -24.847 -17.552 1.00 95.31 285 GLN A N 1
ATOM 2179 C CA . GLN A 1 285 ? 7.939 -23.793 -18.061 1.00 95.31 285 GLN A CA 1
ATOM 2180 C C . GLN A 1 285 ? 8.640 -22.921 -19.114 1.00 95.31 285 GLN A C 1
ATOM 2182 O O . GLN A 1 285 ? 9.864 -22.749 -19.080 1.00 95.31 285 GLN A O 1
ATOM 2187 N N . THR A 1 286 ? 7.862 -22.306 -20.009 1.00 94.75 286 THR A N 1
ATOM 2188 C CA . THR A 1 286 ? 8.361 -21.348 -21.011 1.00 94.75 286 THR A CA 1
ATOM 2189 C C . THR A 1 286 ? 9.116 -20.200 -20.343 1.00 94.75 286 THR A C 1
ATOM 2191 O O . THR A 1 286 ? 8.805 -19.802 -19.221 1.00 94.75 286 THR A O 1
ATOM 2194 N N . ARG A 1 287 ? 10.148 -19.651 -20.990 1.00 93.88 287 ARG A N 1
ATOM 2195 C CA . ARG A 1 287 ? 10.830 -18.454 -20.464 1.00 93.88 287 ARG A CA 1
ATOM 2196 C C . ARG A 1 287 ? 9.927 -17.231 -20.623 1.00 93.88 287 ARG A C 1
ATOM 2198 O O . ARG A 1 287 ? 9.072 -17.207 -21.501 1.00 93.88 287 ARG A O 1
ATOM 2205 N N . PHE A 1 288 ? 10.104 -16.230 -19.764 1.00 95.81 288 PHE A N 1
ATOM 2206 C CA . PHE A 1 288 ? 9.436 -14.942 -19.947 1.00 95.81 288 PHE A CA 1
ATOM 2207 C C . PHE A 1 288 ? 9.877 -14.322 -21.278 1.00 95.81 288 PHE A C 1
ATOM 2209 O O . PHE A 1 288 ? 11.079 -14.218 -21.537 1.00 95.81 288 PHE A O 1
ATOM 2216 N N . ALA A 1 289 ? 8.910 -13.926 -22.104 1.00 95.56 289 ALA A N 1
ATOM 2217 C CA . ALA A 1 289 ? 9.157 -13.193 -23.337 1.00 95.56 289 ALA A CA 1
ATOM 2218 C C . ALA A 1 289 ? 9.308 -11.694 -23.013 1.00 95.56 289 ALA A C 1
ATOM 2220 O O . ALA A 1 289 ? 8.364 -11.108 -22.468 1.00 95.56 289 ALA A O 1
ATOM 2221 N N . PRO A 1 290 ? 10.469 -11.071 -23.307 1.00 95.69 290 PRO A N 1
ATOM 2222 C CA . PRO A 1 290 ? 10.656 -9.640 -23.109 1.00 95.69 290 PRO A CA 1
ATOM 2223 C C . PRO A 1 290 ? 9.614 -8.816 -23.863 1.00 95.69 290 PRO A C 1
ATOM 2225 O O . PRO A 1 290 ? 9.215 -9.181 -24.967 1.00 95.69 290 PRO A O 1
ATOM 2228 N N . ARG A 1 291 ? 9.202 -7.693 -23.277 1.00 95.62 291 ARG A N 1
ATOM 2229 C CA . ARG A 1 291 ? 8.185 -6.802 -23.846 1.00 95.62 291 ARG A CA 1
ATOM 2230 C C . ARG A 1 291 ? 8.471 -5.347 -23.509 1.00 95.62 291 ARG A C 1
ATOM 2232 O O . ARG A 1 291 ? 9.183 -5.062 -22.545 1.00 95.62 291 ARG A O 1
ATOM 2239 N N . SER A 1 292 ? 7.919 -4.449 -24.307 1.00 96.31 292 SER A N 1
ATOM 2240 C CA . SER A 1 292 ? 7.975 -3.012 -24.051 1.00 96.31 292 SER A CA 1
ATOM 2241 C C . SER A 1 292 ? 6.764 -2.578 -23.233 1.00 96.31 292 SER A C 1
ATOM 2243 O O . SER A 1 292 ? 5.708 -3.193 -23.338 1.00 96.31 292 SER A O 1
ATOM 2245 N N . ALA A 1 293 ? 6.931 -1.530 -22.436 1.00 96.75 293 ALA A N 1
ATOM 2246 C CA . ALA A 1 293 ? 5.845 -0.832 -21.761 1.00 96.75 293 ALA A CA 1
ATOM 2247 C C . ALA A 1 293 ? 6.162 0.663 -21.725 1.00 96.75 293 ALA A C 1
ATOM 2249 O O . ALA A 1 293 ? 7.333 1.053 -21.654 1.00 96.75 293 ALA A O 1
ATOM 2250 N N . THR A 1 294 ? 5.128 1.488 -21.746 1.00 97.56 294 THR A N 1
ATOM 2251 C CA . THR A 1 294 ? 5.228 2.915 -21.442 1.00 97.56 294 THR A CA 1
ATOM 2252 C C . THR A 1 294 ? 4.725 3.162 -20.032 1.00 97.56 294 THR A C 1
ATOM 2254 O O . THR A 1 294 ? 3.754 2.539 -19.603 1.00 97.56 294 THR A O 1
ATOM 2257 N N . THR A 1 295 ? 5.394 4.039 -19.292 1.00 97.50 295 THR A N 1
ATOM 2258 C CA . THR A 1 295 ? 4.981 4.402 -17.936 1.00 97.50 295 THR A CA 1
ATOM 2259 C C . THR A 1 295 ? 4.872 5.903 -17.786 1.00 97.50 295 THR A C 1
ATOM 2261 O O . THR A 1 295 ? 5.654 6.641 -18.378 1.00 97.50 295 THR A O 1
ATOM 2264 N N . THR A 1 296 ? 3.905 6.350 -16.989 1.00 97.38 296 THR A N 1
ATOM 2265 C CA . THR A 1 296 ? 3.769 7.754 -16.591 1.00 97.38 296 THR A CA 1
ATOM 2266 C C . THR A 1 296 ? 3.606 7.829 -15.083 1.00 97.38 296 THR A C 1
ATOM 2268 O O . THR A 1 296 ? 2.714 7.198 -14.513 1.00 97.38 296 THR A O 1
ATOM 2271 N N . ASN A 1 297 ? 4.467 8.607 -14.436 1.00 95.38 297 ASN A N 1
ATOM 2272 C CA . ASN A 1 297 ? 4.410 8.893 -13.006 1.00 95.38 297 ASN A CA 1
ATOM 2273 C C . ASN A 1 297 ? 4.937 10.312 -12.733 1.00 95.38 297 ASN A C 1
ATOM 2275 O O . ASN A 1 297 ? 5.109 11.113 -13.654 1.00 95.38 297 ASN A O 1
ATOM 2279 N N . LEU A 1 298 ? 5.205 10.644 -11.470 1.00 92.75 298 LEU A N 1
ATOM 2280 C CA . LEU A 1 298 ? 5.694 11.970 -11.074 1.00 92.75 298 LEU A CA 1
ATOM 2281 C C . LEU A 1 298 ? 7.065 12.364 -11.658 1.00 92.75 298 LEU A C 1
ATOM 2283 O O . LEU A 1 298 ? 7.465 13.527 -11.582 1.00 92.75 298 LEU A O 1
ATOM 2287 N N . PHE A 1 299 ? 7.808 11.409 -12.218 1.00 93.94 299 PHE A N 1
ATOM 2288 C CA . PHE A 1 299 ? 9.071 11.652 -12.905 1.00 93.94 299 PHE A CA 1
ATOM 2289 C C . PHE A 1 299 ? 8.897 11.907 -14.405 1.00 93.94 299 PHE A C 1
ATOM 2291 O O . PHE A 1 299 ? 9.887 12.163 -15.090 1.00 93.94 299 PHE A O 1
ATOM 2298 N N . GLY A 1 300 ? 7.657 11.885 -14.900 1.00 94.44 300 GLY A N 1
ATOM 2299 C CA . GLY A 1 300 ? 7.304 12.057 -16.302 1.00 94.44 300 GLY A CA 1
ATOM 2300 C C . GLY A 1 300 ? 6.944 10.738 -16.981 1.00 94.44 300 GLY A C 1
ATOM 2301 O O . GLY A 1 300 ? 6.675 9.727 -16.328 1.00 94.44 300 GLY A O 1
ATOM 2302 N N . SER A 1 301 ? 6.921 10.772 -18.312 1.00 96.38 301 SER A N 1
ATOM 2303 C CA . SER A 1 301 ? 6.648 9.601 -19.142 1.00 96.38 301 SER A CA 1
ATOM 2304 C C . SER A 1 301 ? 7.937 8.968 -19.658 1.00 96.38 301 SER A C 1
ATOM 2306 O O . SER A 1 301 ? 8.831 9.657 -20.152 1.00 96.38 301 SER A O 1
ATOM 2308 N N . GLY A 1 302 ? 8.015 7.643 -19.586 1.00 95.88 302 GLY A N 1
ATOM 2309 C CA . GLY A 1 302 ? 9.166 6.862 -20.016 1.00 95.88 302 GLY A CA 1
ATOM 2310 C C . GLY A 1 302 ? 8.782 5.622 -20.812 1.00 95.88 302 GLY A C 1
ATOM 2311 O O . GLY A 1 302 ? 7.626 5.208 -20.871 1.00 95.88 302 GLY A O 1
ATOM 2312 N N . SER A 1 303 ? 9.782 5.019 -21.450 1.00 97.00 303 SER A N 1
ATOM 2313 C CA . SER A 1 303 ? 9.655 3.709 -22.094 1.00 97.00 303 SER A CA 1
ATOM 2314 C C . SER A 1 303 ? 10.581 2.705 -21.420 1.00 97.00 303 SER A C 1
ATOM 2316 O O . SER A 1 303 ? 11.740 3.007 -21.120 1.00 97.00 303 SER A O 1
ATOM 2318 N N . LEU A 1 304 ? 10.068 1.500 -21.184 1.00 97.81 304 LEU A N 1
ATOM 2319 C CA . LEU A 1 304 ? 10.743 0.423 -20.475 1.00 97.81 304 LEU A CA 1
ATOM 2320 C C . LEU A 1 304 ? 10.828 -0.831 -21.346 1.00 97.81 304 LEU A C 1
ATOM 2322 O O . LEU A 1 304 ? 9.837 -1.282 -21.911 1.00 97.81 304 LEU A O 1
ATOM 2326 N N . ALA A 1 305 ? 12.000 -1.466 -21.361 1.00 97.88 305 ALA A N 1
ATOM 2327 C CA . ALA A 1 305 ? 12.159 -2.848 -21.802 1.00 97.88 305 ALA A CA 1
ATOM 2328 C C . ALA A 1 305 ? 12.062 -3.787 -20.589 1.00 97.88 305 ALA A C 1
ATOM 2330 O O . ALA A 1 305 ? 12.993 -3.870 -19.777 1.00 97.88 305 ALA A O 1
ATOM 2331 N N . VAL A 1 306 ? 10.947 -4.508 -20.469 1.00 98.06 306 VAL A N 1
ATOM 2332 C CA . VAL A 1 306 ? 10.675 -5.501 -19.422 1.00 98.06 306 VAL A CA 1
ATOM 2333 C C . VAL A 1 306 ? 11.282 -6.843 -19.826 1.00 98.06 306 VAL A C 1
ATOM 2335 O O . VAL A 1 306 ? 11.008 -7.353 -20.909 1.00 98.06 306 VAL A O 1
ATOM 2338 N N . ARG A 1 307 ? 12.134 -7.430 -18.975 1.00 96.94 307 ARG A N 1
ATOM 2339 C CA . ARG A 1 307 ? 13.026 -8.538 -19.373 1.00 96.94 307 ARG A CA 1
ATOM 2340 C C . ARG A 1 307 ? 12.837 -9.859 -18.642 1.00 96.94 307 ARG A C 1
ATOM 2342 O O . ARG A 1 307 ? 13.037 -10.894 -19.265 1.00 96.94 307 ARG A O 1
ATOM 2349 N N . ALA A 1 308 ? 12.575 -9.856 -17.335 1.00 96.62 308 ALA A N 1
ATOM 2350 C CA . ALA A 1 308 ? 12.467 -11.098 -16.557 1.00 96.62 308 ALA A CA 1
ATOM 2351 C C . ALA A 1 308 ? 11.877 -10.864 -15.158 1.00 96.62 308 ALA A C 1
ATOM 2353 O O . ALA A 1 308 ? 12.217 -9.851 -14.545 1.00 96.62 308 ALA A O 1
ATOM 2354 N N . PRO A 1 309 ? 11.096 -11.800 -14.591 1.00 97.44 309 PRO A N 1
ATOM 2355 C CA . PRO A 1 309 ? 10.630 -11.715 -13.205 1.00 97.44 309 PRO A CA 1
ATOM 2356 C C . PRO A 1 309 ? 11.802 -11.781 -12.209 1.00 97.44 309 PRO A C 1
ATOM 2358 O O . PRO A 1 309 ? 12.739 -12.562 -12.392 1.00 97.44 309 PRO A O 1
ATOM 2361 N N . ARG A 1 310 ? 11.770 -10.963 -11.147 1.00 97.81 310 ARG A N 1
ATOM 2362 C CA . ARG A 1 310 ? 12.849 -10.874 -10.138 1.00 97.81 310 ARG A CA 1
ATOM 2363 C C . ARG A 1 310 ? 12.384 -11.071 -8.707 1.00 97.81 310 ARG A C 1
ATOM 2365 O O . ARG A 1 310 ? 13.051 -11.786 -7.952 1.00 97.81 310 ARG A O 1
ATOM 2372 N N . THR A 1 311 ? 11.305 -10.399 -8.319 1.00 98.62 311 THR A N 1
ATOM 2373 C CA . THR A 1 311 ? 10.812 -10.424 -6.939 1.00 98.62 311 THR A CA 1
ATOM 2374 C C . THR A 1 311 ? 9.297 -10.526 -6.878 1.00 98.62 311 THR A C 1
ATOM 2376 O O . THR A 1 311 ? 8.611 -10.052 -7.776 1.00 98.62 311 THR A O 1
ATOM 2379 N N . LEU A 1 312 ? 8.805 -11.133 -5.803 1.00 98.69 312 LEU A N 1
ATOM 2380 C CA . LEU A 1 312 ? 7.417 -11.062 -5.359 1.00 98.69 312 LEU A CA 1
ATOM 2381 C C . LEU A 1 312 ? 7.398 -10.200 -4.098 1.00 98.69 312 LEU A C 1
ATOM 2383 O O . LEU A 1 312 ? 8.053 -10.565 -3.124 1.00 98.69 312 LEU A O 1
ATOM 2387 N N . CYS A 1 313 ? 6.705 -9.072 -4.123 1.00 98.56 313 CYS A N 1
ATOM 2388 C CA . CYS A 1 313 ? 6.512 -8.195 -2.977 1.00 98.56 313 CYS A CA 1
ATOM 2389 C C . CYS A 1 313 ? 5.119 -8.414 -2.407 1.00 98.56 313 CYS A C 1
ATOM 2391 O O . CYS A 1 313 ? 4.153 -8.451 -3.163 1.00 98.56 313 CYS A O 1
ATOM 2393 N N . VAL A 1 314 ? 5.030 -8.614 -1.093 1.00 97.19 314 VAL A N 1
ATOM 2394 C CA . VAL A 1 314 ? 3.766 -8.936 -0.430 1.00 97.19 314 VAL A CA 1
ATOM 2395 C C . VAL A 1 314 ? 3.476 -7.986 0.723 1.00 97.19 314 VAL A C 1
ATOM 2397 O O . VAL A 1 314 ? 4.428 -7.625 1.429 1.00 97.19 314 VAL A O 1
ATOM 2400 N N . PRO A 1 315 ? 2.203 -7.608 0.943 1.00 95.81 315 PRO A N 1
ATOM 2401 C CA . PRO A 1 315 ? 1.801 -6.833 2.107 1.00 95.81 315 PRO A CA 1
ATOM 2402 C C . PRO A 1 315 ? 2.327 -7.475 3.381 1.00 95.81 315 PRO A C 1
ATOM 2404 O O . PRO A 1 315 ? 2.304 -8.697 3.550 1.00 95.81 315 PRO A O 1
ATOM 2407 N N . SER A 1 316 ? 2.905 -6.655 4.242 1.00 95.38 316 SER A N 1
ATOM 2408 C CA . SER A 1 316 ? 3.560 -7.090 5.465 1.00 95.38 316 SER A CA 1
ATOM 2409 C C . SER A 1 316 ? 3.336 -6.062 6.557 1.00 95.38 316 SER A C 1
ATOM 2411 O O . SER A 1 316 ? 3.366 -4.857 6.309 1.00 95.38 316 SER A O 1
ATOM 2413 N N . THR A 1 317 ? 3.179 -6.546 7.781 1.00 92.62 317 THR A N 1
ATOM 2414 C CA . THR A 1 317 ? 3.287 -5.708 8.970 1.00 92.62 317 THR A CA 1
ATOM 2415 C C . THR A 1 317 ? 4.709 -5.780 9.495 1.00 92.62 317 THR A C 1
ATOM 2417 O O . THR A 1 317 ? 5.414 -6.785 9.342 1.00 92.62 317 THR A O 1
ATOM 2420 N N . LYS A 1 318 ? 5.156 -4.686 10.102 1.00 90.31 318 LYS A N 1
ATOM 2421 C CA . LYS A 1 318 ? 6.478 -4.603 10.703 1.00 90.31 318 LYS A CA 1
ATOM 2422 C C . LYS A 1 318 ? 6.368 -3.999 12.091 1.00 90.31 318 LYS A C 1
ATOM 2424 O O . LYS A 1 318 ? 5.774 -2.942 12.268 1.00 90.31 318 LYS A O 1
ATOM 2429 N N . THR A 1 319 ? 7.007 -4.649 13.053 1.00 86.19 319 THR A N 1
ATOM 2430 C CA . THR A 1 319 ? 7.207 -4.129 14.402 1.00 86.19 319 THR A CA 1
ATOM 2431 C C . THR A 1 319 ? 8.695 -3.906 14.641 1.00 86.19 319 THR A C 1
ATOM 2433 O O . THR A 1 319 ? 9.554 -4.705 14.247 1.00 86.19 319 THR A O 1
ATOM 2436 N N . LEU A 1 320 ? 9.015 -2.754 15.227 1.00 80.12 320 LEU A N 1
ATOM 2437 C CA . LEU A 1 320 ? 10.340 -2.519 15.784 1.00 80.12 320 LEU A CA 1
ATOM 2438 C C . LEU A 1 320 ? 10.386 -3.168 17.170 1.00 80.12 320 LEU A C 1
ATOM 2440 O O . LEU A 1 320 ? 9.412 -3.012 17.908 1.00 80.12 320 LEU A O 1
ATOM 2444 N N . PRO A 1 321 ? 11.444 -3.926 17.492 1.00 57.91 321 PRO A N 1
ATOM 2445 C CA . PRO A 1 321 ? 11.687 -4.356 18.861 1.00 57.91 321 PRO A CA 1
ATOM 2446 C C . PRO A 1 321 ? 12.020 -3.168 19.769 1.00 57.91 321 PRO A C 1
ATOM 2448 O O . PRO A 1 321 ? 12.508 -2.136 19.245 1.00 57.91 321 PRO A O 1
#

Foldseek 3Di:
DDDDFPVCVPVVVVVVVLLVCQLVVHDHDPHDPFRDQLRSPPVSNVVVVVVVVVVVLVVQCVVQVHNDPVSSDDDQVVAWDADDDDDDDGDDTDGDDRDDPDDDDDDDDFDAKKFKFFKFFPDQFDKDWKWKQAPQGIFIKIFHGWGIKIFRKDKANPDGPWRQFIKTKTFIDGDAWPQWAWKWKQDPQGIWIWTWTDFTIKIFGKGKPPHHTPDPDFIWTWTFTDQIVVGRDKDWIWIDHPQDTATKIFHTWGTKIAGIDIPNNDGDDRFKIKTKTFMDTDPPDDARDWDKIWIQDPSGITIITGDHTTIIIDTMGIDGD

Radius of gyration: 32.16 Å; chains: 1; bounding box: 82×56×81 Å